Protein AF-0000000082976138 (afdb_homodimer)

Organism: NCBI:txid223781

Nearest PDB structures (foldseek):
  5cor-assembly1_I  TM=9.563E-01  e=4.998E-08  Homo sapiens
  2x6g-assembly7_H  TM=9.384E-01  e=4.998E-08  Homo sapiens
  2x6l-assembly1_B  TM=9.687E-01  e=1.087E-07  Homo sapiens
  5l2u-assembly2_H-2  TM=9.383E-01  e=2.690E-07  Homo sapiens
  1u4r-assembly1_B  TM=9.213E-01  e=4.080E-06  Homo sapiens

Sequence (184 aa):
MKVPAAALVALLLVAACSPSEAHLDGVPTACCFSYHQRPVPRGLVASVYVTSSSCAQPGVILVTKKKKKELCADPCEPWVQAHLKHFQTLKDMKVPAAALVALLLVAACSPSEAHLDGVPTACCFSYHQRPVPRGLVASVYVTSSSCAQPGVILVTKKKKKELCADPCEPWVQAHLKHFQTLKD

InterPro domains:
  IPR001811 Chemokine interleukin-8-like domain [PF00048] (30-86)
  IPR001811 Chemokine interleukin-8-like domain [SM00199] (28-87)
  IPR036048 Chemokine interleukin-8-like superfamily [SSF54117] (24-88)
  IPR039809 Chemokine beta/gamma/delta [PTHR12015] (6-88)

Secondary structure (DSSP, 8-state):
------------------------SS--EEE-SS-B-SPPPGGGEEEEEEPPTTSSS--EEEEESSTT-EEEE-TTSHHHHHHHHHHHHHH-/------------------------SS--EEE-SS-B-SPPPGGGEEEEEEPPTTSSS--EEEEESSTT-EEEE-TTSHHHHHHHHHHHHHH-

Radius of gyration: 26.0 Å; Cα contacts (8 Å, |Δi|>4): 290; chains: 2; bounding box: 73×48×101 Å

Structure (mmCIF, N/CA/C/O backbone):
data_AF-0000000082976138-model_v1
#
loop_
_entity.id
_entity.type
_entity.pdbx_description
1 polymer 'C-C motif chemokine 3-like'
#
loop_
_atom_site.group_PDB
_atom_site.id
_atom_site.type_symbol
_atom_site.label_atom_id
_atom_site.label_alt_id
_atom_site.label_comp_id
_atom_site.label_asym_id
_atom_site.label_entity_id
_atom_site.label_seq_id
_atom_site.pdbx_PDB_ins_code
_atom_site.Cartn_x
_atom_site.Cartn_y
_atom_site.Cartn_z
_atom_site.occupancy
_atom_site.B_iso_or_equiv
_atom_site.auth_seq_id
_atom_site.auth_comp_id
_atom_site.auth_asym_id
_atom_site.auth_atom_id
_atom_site.pdbx_PDB_model_num
ATOM 1 N N . MET A 1 1 ? -57.75 -4.598 -40.688 1 30.48 1 MET A N 1
ATOM 2 C CA . MET A 1 1 ? -57.281 -4.762 -39.312 1 30.48 1 MET A CA 1
ATOM 3 C C . MET A 1 1 ? -55.75 -4.648 -39.25 1 30.48 1 MET A C 1
ATOM 5 O O . MET A 1 1 ? -55.031 -5.387 -39.938 1 30.48 1 MET A O 1
ATOM 9 N N . LYS A 1 2 ? -55.219 -3.379 -39.406 1 39.91 2 LYS A N 1
ATOM 10 C CA . LYS A 1 2 ? -53.906 -2.793 -39.625 1 39.91 2 LYS A CA 1
ATOM 11 C C . LYS A 1 2 ? -52.938 -3.168 -38.5 1 39.91 2 LYS A C 1
ATOM 13 O O . LYS A 1 2 ? -53.094 -2.693 -37.344 1 39.91 2 LYS A O 1
ATOM 18 N N . VAL A 1 3 ? -52.781 -4.438 -38.5 1 38.16 3 VAL A N 1
ATOM 19 C CA . VAL A 1 3 ? -51.969 -5.047 -37.438 1 38.16 3 VAL A CA 1
ATOM 20 C C . VAL A 1 3 ? -50.562 -4.461 -37.469 1 38.16 3 VAL A C 1
ATOM 22 O O . VAL A 1 3 ? -49.812 -4.598 -36.5 1 38.16 3 VAL A O 1
ATOM 25 N N . PRO A 1 4 ? -50.25 -3.205 -37.969 1 45.47 4 PRO A N 1
ATOM 26 C CA . PRO A 1 4 ? -48.812 -3.355 -38.156 1 45.47 4 PRO A CA 1
ATOM 27 C C . PRO A 1 4 ? -48.062 -3.623 -36.875 1 45.47 4 PRO A C 1
ATOM 29 O O . PRO A 1 4 ? -48.438 -3.105 -35.812 1 45.47 4 PRO A O 1
ATOM 32 N N . ALA A 1 5 ? -47.719 -4.898 -36.656 1 42.88 5 ALA A N 1
ATOM 33 C CA . ALA A 1 5 ? -46.875 -5.512 -35.625 1 42.88 5 ALA A CA 1
ATOM 34 C C . ALA A 1 5 ? -45.594 -4.711 -35.438 1 42.88 5 ALA A C 1
ATOM 36 O O . ALA A 1 5 ? -44.719 -4.664 -36.312 1 42.88 5 ALA A O 1
ATOM 37 N N . ALA A 1 6 ? -45.781 -3.434 -35.062 1 42.44 6 ALA A N 1
ATOM 38 C CA . ALA A 1 6 ? -44.594 -2.643 -34.75 1 42.44 6 ALA A CA 1
ATOM 39 C C . ALA A 1 6 ? -43.688 -3.4 -33.781 1 42.44 6 ALA A C 1
ATOM 41 O O . ALA A 1 6 ? -44.125 -3.861 -32.719 1 42.44 6 ALA A O 1
ATOM 42 N N . ALA A 1 7 ? -42.812 -4.262 -34.344 1 43.56 7 ALA A N 1
ATOM 43 C CA . ALA A 1 7 ? -41.688 -4.961 -33.75 1 43.56 7 ALA A CA 1
ATOM 44 C C . ALA A 1 7 ? -40.875 -4.027 -32.844 1 43.56 7 ALA A C 1
ATOM 46 O O . ALA A 1 7 ? -40.25 -3.094 -33.312 1 43.56 7 ALA A O 1
ATOM 47 N N . LEU A 1 8 ? -41.5 -3.488 -31.797 1 45.22 8 LEU A N 1
ATOM 48 C CA . LEU A 1 8 ? -40.688 -2.652 -30.922 1 45.22 8 LEU A CA 1
ATOM 49 C C . LEU A 1 8 ? -39.469 -3.42 -30.406 1 45.22 8 LEU A C 1
ATOM 51 O O . LEU A 1 8 ? -39.625 -4.348 -29.594 1 45.22 8 LEU A O 1
ATOM 55 N N . VAL A 1 9 ? -38.5 -3.828 -31.328 1 39.41 9 VAL A N 1
ATOM 56 C CA . VAL A 1 9 ? -37.25 -4.406 -30.859 1 39.41 9 VAL A CA 1
ATOM 57 C C . VAL A 1 9 ? -36.688 -3.547 -29.734 1 39.41 9 VAL A C 1
ATOM 59 O O . VAL A 1 9 ? -36.438 -2.355 -29.922 1 39.41 9 VAL A O 1
ATOM 62 N N . ALA A 1 10 ? -37.125 -3.801 -28.516 1 39.94 10 ALA A N 1
ATOM 63 C CA . ALA A 1 10 ? -36.469 -3.264 -27.328 1 39.94 10 ALA A CA 1
ATOM 64 C C . ALA A 1 10 ? -34.938 -3.457 -27.406 1 39.94 10 ALA A C 1
ATOM 66 O O . ALA A 1 10 ? -34.469 -4.582 -27.547 1 39.94 10 ALA A O 1
ATOM 67 N N . LEU A 1 11 ? -34.219 -2.49 -28.047 1 43.06 11 LEU A N 1
ATOM 68 C CA . LEU A 1 11 ? -32.781 -2.393 -28.016 1 43.06 11 LEU A CA 1
ATOM 69 C C . LEU A 1 11 ? -32.25 -2.572 -26.594 1 43.06 11 LEU A C 1
ATOM 71 O O . LEU A 1 11 ? -32.344 -1.661 -25.766 1 43.06 11 LEU A O 1
ATOM 75 N N . LEU A 1 12 ? -32.688 -3.764 -25.969 1 40.56 12 LEU A N 1
ATOM 76 C CA . LEU A 1 12 ? -32 -3.957 -24.688 1 40.56 12 LEU A CA 1
ATOM 77 C C . LEU A 1 12 ? -30.5 -3.719 -24.844 1 40.56 12 LEU A C 1
ATOM 79 O O . LEU A 1 12 ? -29.828 -4.434 -25.578 1 40.56 12 LEU A O 1
ATOM 83 N N . LEU A 1 13 ? -30.125 -2.43 -25.047 1 36.69 13 LEU A N 1
ATOM 84 C CA . LEU A 1 13 ? -28.719 -2.029 -24.906 1 36.69 13 LEU A CA 1
ATOM 85 C C . LEU A 1 13 ? -28.062 -2.764 -23.75 1 36.69 13 LEU A C 1
ATOM 87 O O . LEU A 1 13 ? -28.359 -2.494 -22.578 1 36.69 13 LEU A O 1
ATOM 91 N N . VAL A 1 14 ? -28.047 -4.102 -23.766 1 35.25 14 VAL A N 1
ATOM 92 C CA . VAL A 1 14 ? -27.203 -4.738 -22.75 1 35.25 14 VAL A CA 1
ATOM 93 C C . VAL A 1 14 ? -25.844 -4.047 -22.703 1 35.25 14 VAL A C 1
ATOM 95 O O . VAL A 1 14 ? -25.125 -4.004 -23.688 1 35.25 14 VAL A O 1
ATOM 98 N N . ALA A 1 15 ? -25.719 -2.779 -22.234 1 35.03 15 ALA A N 1
ATOM 99 C CA . ALA A 1 15 ? -24.406 -2.215 -21.906 1 35.03 15 ALA A CA 1
ATOM 100 C C . ALA A 1 15 ? -23.469 -3.285 -21.359 1 35.03 15 ALA A C 1
ATOM 102 O O . ALA A 1 15 ? -23.797 -3.953 -20.375 1 35.03 15 ALA A O 1
ATOM 103 N N . ALA A 1 16 ? -22.938 -4.195 -22.125 1 37.97 16 ALA A N 1
ATOM 104 C CA . ALA A 1 16 ? -21.828 -5.031 -21.703 1 37.97 16 ALA A CA 1
ATOM 105 C C . ALA A 1 16 ? -20.906 -4.27 -20.766 1 37.97 16 ALA A C 1
ATOM 107 O O . ALA A 1 16 ? -20.375 -3.215 -21.125 1 37.97 16 ALA A O 1
ATOM 108 N N . CYS A 1 17 ? -21.359 -4.066 -19.469 1 37.66 17 CYS A N 1
ATOM 109 C CA . CYS A 1 17 ? -20.406 -3.639 -18.453 1 37.66 17 CYS A CA 1
ATOM 110 C C . CYS A 1 17 ? -19 -4.1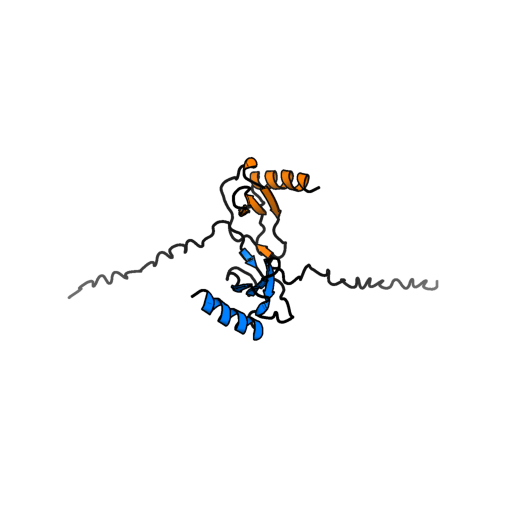48 -18.766 1 37.66 17 CYS A C 1
ATOM 112 O O . CYS A 1 17 ? -18.781 -5.359 -18.875 1 37.66 17 CYS A O 1
ATOM 114 N N . SER A 1 18 ? -18.422 -3.646 -19.906 1 38.16 18 SER A N 1
ATOM 115 C CA . SER A 1 18 ? -16.984 -3.875 -19.984 1 38.16 18 SER A CA 1
ATOM 116 C C . SER A 1 18 ? -16.391 -4.105 -18.609 1 38.16 18 SER A C 1
ATOM 118 O O . SER A 1 18 ? -16.734 -3.424 -17.641 1 38.16 18 SER A O 1
ATOM 120 N N . PRO A 1 19 ? -16.234 -5.305 -18.203 1 37.44 19 PRO A N 1
ATOM 121 C CA . PRO A 1 19 ? -15.438 -5.336 -16.969 1 37.44 19 PRO A CA 1
ATOM 122 C C . PRO A 1 19 ? -14.422 -4.199 -16.906 1 37.44 19 PRO A C 1
ATOM 124 O O . PRO A 1 19 ? -13.781 -3.879 -17.906 1 37.44 19 PRO A O 1
ATOM 127 N N . SER A 1 20 ? -14.773 -2.891 -16.688 1 36.06 20 SER A N 1
ATOM 128 C CA . SER A 1 20 ? -13.68 -2.02 -16.266 1 36.06 20 SER A CA 1
ATOM 129 C C . SER A 1 20 ? -12.453 -2.828 -15.859 1 36.06 20 SER A C 1
ATOM 131 O O . SER A 1 20 ? -12.555 -3.74 -15.031 1 36.06 20 SER A O 1
ATOM 133 N N . GLU A 1 21 ? -11.742 -3.273 -16.859 1 38.78 21 GLU A N 1
ATOM 134 C CA . GLU A 1 21 ? -10.43 -3.826 -16.547 1 38.78 21 GLU A CA 1
ATOM 135 C C . GLU A 1 21 ? -9.891 -3.252 -15.234 1 38.78 21 GLU A C 1
ATOM 137 O O . GLU A 1 21 ? -9.445 -2.104 -15.195 1 38.78 21 GLU A O 1
ATOM 142 N N . ALA A 1 22 ? -10.719 -3.08 -14.32 1 40.94 22 ALA A N 1
ATOM 143 C CA . ALA A 1 22 ? -10.055 -2.793 -13.047 1 40.94 22 ALA A CA 1
ATOM 144 C C . ALA A 1 22 ? -8.57 -3.152 -13.117 1 40.94 22 ALA A C 1
ATOM 146 O O . ALA A 1 22 ? -8.195 -4.148 -13.734 1 40.94 22 ALA A O 1
ATOM 147 N N . HIS A 1 23 ? -7.684 -2.41 -13.469 1 43.69 23 HIS A N 1
ATOM 148 C CA . HIS A 1 23 ? -6.25 -2.535 -13.234 1 43.69 23 HIS A CA 1
ATOM 149 C C . HIS A 1 23 ? -5.953 -3.617 -12.195 1 43.69 23 HIS A C 1
ATOM 151 O O . HIS A 1 23 ? -5.875 -3.332 -11 1 43.69 23 HIS A O 1
ATOM 157 N N . LEU A 1 24 ? -6.781 -4.695 -12.203 1 51.75 24 LEU A N 1
ATOM 158 C CA . LEU A 1 24 ? -6.527 -5.703 -11.18 1 51.75 24 LEU A CA 1
ATOM 159 C C . LEU A 1 24 ? -5.086 -6.199 -11.25 1 51.75 24 LEU A C 1
ATOM 161 O O . LEU A 1 24 ? -4.816 -7.254 -11.836 1 51.75 24 LEU A O 1
ATOM 165 N N . ASP A 1 25 ? -4.285 -5.566 -11.781 1 64.25 25 ASP A N 1
ATOM 166 C CA . ASP A 1 25 ? -2.898 -5.91 -12.086 1 64.25 25 ASP A CA 1
ATOM 167 C C . ASP A 1 25 ? -2.229 -6.602 -10.906 1 64.25 25 ASP A C 1
ATOM 169 O O . ASP A 1 25 ? -1.038 -6.914 -10.953 1 64.25 25 ASP A O 1
ATOM 173 N N . GLY A 1 26 ? -3.133 -7.156 -10.07 1 87.12 26 GLY A N 1
ATOM 174 C CA . GLY A 1 26 ? -2.467 -7.844 -8.977 1 87.12 26 GLY A CA 1
ATOM 175 C C . GLY A 1 26 ? -1.506 -6.957 -8.211 1 87.12 26 GLY A C 1
ATOM 176 O O . GLY A 1 26 ? -0.51 -7.438 -7.66 1 87.12 26 GLY A O 1
ATOM 177 N N . VAL A 1 27 ? -1.698 -5.684 -8.383 1 92.62 27 VAL A N 1
ATOM 178 C CA . VAL A 1 27 ? -0.833 -4.766 -7.648 1 92.62 27 VAL A CA 1
ATOM 179 C C . VAL A 1 27 ? -1.48 -4.402 -6.316 1 92.62 27 VAL A C 1
ATOM 181 O O . VAL A 1 27 ? -2.688 -4.156 -6.25 1 92.62 27 VAL A O 1
ATOM 184 N N . PRO A 1 28 ? -0.677 -4.387 -5.289 1 95.88 28 PRO A N 1
ATOM 185 C CA . PRO A 1 28 ? -1.244 -4.035 -3.986 1 95.88 28 PRO A CA 1
ATOM 186 C C . PRO A 1 28 ? -1.733 -2.59 -3.924 1 95.88 28 PRO A C 1
ATOM 188 O O . PRO A 1 28 ? -1.189 -1.72 -4.609 1 95.88 28 PRO A O 1
ATOM 191 N N . THR A 1 29 ? -2.762 -2.322 -3.232 1 94.44 29 THR A N 1
ATOM 192 C CA . THR A 1 29 ? -3.328 -0.997 -3.016 1 94.44 29 THR A CA 1
ATOM 193 C C . THR A 1 29 ? -3.012 -0.497 -1.608 1 94.44 29 THR A C 1
ATOM 195 O O . THR A 1 29 ? -3.162 -1.236 -0.633 1 94.44 29 THR A O 1
ATOM 198 N N . ALA A 1 30 ? -2.477 0.755 -1.512 1 95.44 30 ALA A N 1
ATOM 199 C CA . ALA A 1 30 ? -2.232 1.358 -0.204 1 95.44 30 ALA A CA 1
ATOM 200 C C . ALA A 1 30 ? -3.531 1.854 0.423 1 95.44 30 ALA A C 1
ATOM 202 O O . ALA A 1 30 ? -4.293 2.592 -0.209 1 95.44 30 ALA A O 1
ATOM 203 N N . CYS A 1 31 ? -3.805 1.444 1.643 1 96.12 31 CYS A N 1
ATOM 204 C CA . CYS A 1 31 ? -5.023 1.805 2.355 1 96.12 31 CYS A CA 1
ATOM 205 C C . CYS A 1 31 ? -4.703 2.43 3.707 1 96.12 31 CYS A C 1
ATOM 207 O O . CYS A 1 31 ? -3.705 2.076 4.336 1 96.12 31 CYS A O 1
ATOM 209 N N . CYS A 1 32 ? -5.578 3.338 4.137 1 96.56 32 CYS A N 1
ATOM 210 C CA . CYS A 1 32 ? -5.445 3.969 5.445 1 96.56 32 CYS A CA 1
ATOM 211 C C . CYS A 1 32 ? -6.375 3.311 6.461 1 96.56 32 CYS A C 1
ATOM 213 O O . CYS A 1 32 ? -7.57 3.158 6.207 1 96.56 32 CYS A O 1
ATOM 215 N N . PHE A 1 33 ? -5.809 2.936 7.652 1 94.44 33 PHE A N 1
ATOM 216 C CA . PHE A 1 33 ? -6.637 2.414 8.734 1 94.44 33 PHE A CA 1
ATOM 217 C C . PHE A 1 33 ? -6.566 3.322 9.953 1 94.44 33 PHE A C 1
ATOM 219 O O . PHE A 1 33 ? -7.332 3.152 10.906 1 94.44 33 PHE A O 1
ATOM 226 N N . SER A 1 34 ? -5.586 4.148 9.852 1 94.12 34 SER A N 1
ATOM 227 C CA . SER A 1 34 ? -5.41 5.215 10.828 1 94.12 34 SER A CA 1
ATOM 228 C C . SER A 1 34 ? -4.922 6.5 10.164 1 94.12 34 SER A C 1
ATOM 230 O O . SER A 1 34 ? -4.465 6.477 9.023 1 94.12 34 SER A O 1
ATOM 232 N N . TYR A 1 35 ? -5.09 7.621 10.898 1 94.38 35 TYR A N 1
ATOM 233 C CA . TYR A 1 35 ? -4.77 8.898 10.281 1 94.38 35 TYR A CA 1
ATOM 234 C C . TYR A 1 35 ? -3.834 9.719 11.164 1 94.38 35 TYR A C 1
ATOM 236 O O . TYR A 1 35 ? -3.986 9.742 12.383 1 94.38 35 TYR A O 1
ATOM 244 N N . HIS A 1 36 ? -2.871 10.242 10.453 1 92.25 36 HIS A N 1
ATOM 245 C CA . HIS A 1 36 ? -2.025 11.234 11.109 1 92.25 36 HIS A CA 1
ATOM 246 C C . HIS A 1 36 ? -2.832 12.469 11.516 1 92.25 36 HIS A C 1
ATOM 248 O O . HIS A 1 36 ? -3.551 13.039 10.695 1 92.25 36 HIS A O 1
ATOM 254 N N . GLN A 1 37 ? -2.646 12.93 12.727 1 88.25 37 GLN A N 1
ATOM 255 C CA . GLN A 1 37 ? -3.521 13.969 13.258 1 88.25 37 GLN A CA 1
ATOM 256 C C . GLN A 1 37 ? -2.885 15.344 13.133 1 88.25 37 GLN A C 1
ATOM 258 O O . GLN A 1 37 ? -3.588 16.359 13.094 1 88.25 37 GLN A O 1
ATOM 263 N N . ARG A 1 38 ? -1.619 15.438 13.078 1 89.12 38 ARG A N 1
ATOM 264 C CA . ARG A 1 38 ? -0.937 16.734 13.023 1 89.12 38 ARG A CA 1
ATOM 265 C C . ARG A 1 38 ? -0.833 17.234 11.586 1 89.12 38 ARG A C 1
ATOM 267 O O . ARG A 1 38 ? -0.433 16.484 10.688 1 89.12 38 ARG A O 1
ATOM 274 N N . PRO A 1 39 ? -1.203 18.5 11.453 1 94 39 PRO A N 1
ATOM 275 C CA . PRO A 1 39 ? -1.05 19.031 10.102 1 94 39 PRO A CA 1
ATOM 276 C C . PRO A 1 39 ? 0.396 19 9.609 1 94 39 PRO A C 1
ATOM 278 O O . PRO A 1 39 ? 1.323 19.234 10.391 1 94 39 PRO A O 1
ATOM 281 N N . VAL A 1 40 ? 0.613 18.656 8.391 1 95.06 40 VAL A N 1
ATOM 282 C CA . VAL A 1 40 ? 1.93 18.609 7.766 1 95.06 40 VAL A CA 1
ATOM 283 C C . VAL A 1 40 ? 2.129 19.828 6.883 1 95.06 40 VAL A C 1
ATOM 285 O O . VAL A 1 40 ? 1.378 20.047 5.926 1 95.06 40 VAL A O 1
ATOM 288 N N . PRO A 1 41 ? 3.082 20.578 7.195 1 96 41 PRO A N 1
ATOM 289 C CA . PRO A 1 41 ? 3.309 21.766 6.363 1 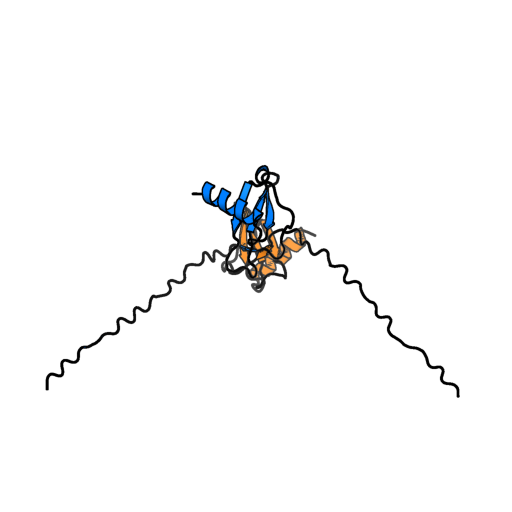96 41 PRO A CA 1
ATOM 290 C C . PRO A 1 41 ? 3.533 21.422 4.895 1 96 41 PRO A C 1
ATOM 292 O O . PRO A 1 41 ? 4.184 20.422 4.586 1 96 41 PRO A O 1
ATOM 295 N N . ARG A 1 42 ? 3.098 22.234 4.059 1 93.31 42 ARG A N 1
ATOM 296 C CA . ARG A 1 42 ? 3.148 22.016 2.615 1 93.31 42 ARG A CA 1
ATOM 297 C C . ARG A 1 42 ? 4.59 21.906 2.129 1 93.31 42 ARG A C 1
ATOM 299 O O . ARG A 1 42 ? 4.879 21.156 1.197 1 93.31 42 ARG A O 1
ATOM 306 N N . GLY A 1 43 ? 5.453 22.625 2.82 1 95.31 43 GLY A N 1
ATOM 307 C CA . GLY A 1 43 ? 6.852 22.609 2.42 1 95.31 43 GLY A CA 1
ATOM 308 C C . GLY A 1 43 ? 7.52 21.266 2.613 1 95.31 43 GLY A C 1
ATOM 309 O O . GLY A 1 43 ? 8.586 21 2.047 1 95.31 43 GLY A O 1
ATOM 310 N N . LEU A 1 44 ? 6.902 20.453 3.443 1 96.44 44 LEU A N 1
ATOM 311 C CA . LEU A 1 44 ? 7.488 19.156 3.746 1 96.44 44 LEU A CA 1
ATOM 312 C C . LEU A 1 44 ? 6.852 18.062 2.9 1 96.44 44 LEU A C 1
ATOM 314 O O . LEU A 1 44 ? 7.289 16.906 2.941 1 96.44 44 LEU A O 1
ATOM 318 N N . VAL A 1 45 ? 5.848 18.359 2.184 1 96.5 45 VAL A N 1
ATOM 319 C CA . VAL A 1 45 ? 5.078 17.375 1.434 1 96.5 45 VAL A CA 1
ATOM 320 C C . VAL A 1 45 ? 5.5 17.391 -0.033 1 96.5 45 VAL A C 1
ATOM 322 O O . VAL A 1 45 ? 5.574 18.453 -0.65 1 96.5 45 VAL A O 1
ATOM 325 N N . ALA A 1 46 ? 5.793 16.25 -0.562 1 96.69 46 ALA A N 1
ATOM 326 C CA . ALA A 1 46 ? 6.207 16.109 -1.957 1 96.69 46 ALA A CA 1
ATOM 327 C C . ALA A 1 46 ? 5.008 15.852 -2.863 1 96.69 46 ALA A C 1
ATOM 329 O O . ALA A 1 46 ? 4.938 16.375 -3.979 1 96.69 46 ALA A O 1
ATOM 330 N N . SER A 1 47 ? 4.105 15.016 -2.439 1 95.81 47 SER A N 1
ATOM 331 C CA . SER A 1 47 ? 2.916 14.688 -3.215 1 95.81 47 SER A CA 1
ATOM 332 C C . SER A 1 47 ? 1.786 14.195 -2.314 1 95.81 47 SER A C 1
ATOM 334 O O . SER A 1 47 ? 2.012 13.875 -1.146 1 95.81 47 SER A O 1
ATOM 336 N N . VAL A 1 48 ? 0.614 14.258 -2.859 1 96.19 48 VAL A N 1
ATOM 337 C CA . VAL A 1 48 ? -0.586 13.82 -2.152 1 96.19 48 VAL A CA 1
ATOM 338 C C . VAL A 1 48 ? -1.533 13.117 -3.121 1 96.19 48 VAL A C 1
ATOM 340 O O . VAL A 1 48 ? -1.685 13.547 -4.27 1 96.19 48 VAL A O 1
ATOM 343 N N . TYR A 1 49 ? -2.182 12.031 -2.643 1 95.19 49 TYR A N 1
ATOM 344 C CA . TYR A 1 49 ? -3.197 11.375 -3.465 1 95.19 49 TYR A CA 1
ATOM 345 C C . TYR A 1 49 ? -4.215 10.648 -2.598 1 95.19 49 TYR A C 1
ATOM 347 O O . TYR A 1 49 ? -3.926 10.297 -1.45 1 95.19 49 TYR A O 1
ATOM 355 N N . VAL A 1 50 ? -5.402 10.508 -3.178 1 96.25 50 VAL A N 1
ATOM 356 C CA . VAL A 1 50 ? -6.504 9.844 -2.494 1 96.25 50 VAL A CA 1
ATOM 357 C C . VAL A 1 50 ? -6.383 8.336 -2.668 1 96.25 50 VAL A C 1
ATOM 359 O O . VAL A 1 50 ? -5.992 7.852 -3.736 1 96.25 50 VAL A O 1
ATOM 362 N N . THR A 1 51 ? -6.711 7.586 -1.602 1 94.94 51 THR A N 1
ATOM 363 C CA . THR A 1 51 ? -6.633 6.129 -1.675 1 94.94 51 THR A CA 1
ATOM 364 C C . THR A 1 51 ? -7.758 5.57 -2.539 1 94.94 51 THR A C 1
ATOM 366 O O . THR A 1 51 ? -8.719 6.281 -2.855 1 94.94 51 THR A O 1
ATOM 369 N N . SER A 1 52 ? -7.547 4.305 -2.922 1 93.62 52 SER A N 1
ATOM 370 C CA . SER A 1 52 ? -8.508 3.652 -3.809 1 93.62 52 SER A CA 1
ATOM 371 C C . SER A 1 52 ? -9.867 3.506 -3.139 1 93.62 52 SER A C 1
ATOM 373 O O . SER A 1 52 ? -9.953 3.422 -1.912 1 93.62 52 SER A O 1
ATOM 375 N N . SER A 1 53 ? -10.945 3.416 -3.965 1 93.81 53 SER A N 1
ATOM 376 C CA . SER A 1 53 ? -12.312 3.223 -3.484 1 93.81 53 SER A CA 1
ATOM 377 C C . SER A 1 53 ? -12.5 1.826 -2.902 1 93.81 53 SER A C 1
ATOM 379 O O . SER A 1 53 ? -13.477 1.571 -2.189 1 93.81 53 SER A O 1
ATOM 381 N N . SER A 1 54 ? -11.633 0.93 -3.205 1 93.81 54 SER A N 1
ATOM 382 C CA . SER A 1 54 ? -11.734 -0.433 -2.693 1 93.81 54 SER A CA 1
ATOM 383 C C . SER A 1 54 ? -11.391 -0.491 -1.208 1 93.81 54 SER A C 1
ATOM 385 O O . SER A 1 54 ? -11.742 -1.455 -0.523 1 93.81 54 SER A O 1
ATOM 387 N N . CYS A 1 55 ? -10.766 0.551 -0.772 1 95.31 55 CYS A N 1
ATOM 388 C CA . CYS A 1 55 ? -10.367 0.567 0.631 1 95.31 55 CYS A CA 1
ATOM 389 C C . CYS A 1 55 ? -11.578 0.728 1.539 1 95.31 55 CYS A C 1
ATOM 391 O O . CYS A 1 55 ? -12.555 1.381 1.167 1 95.31 55 CYS A O 1
ATOM 393 N N . ALA A 1 56 ? -11.477 0.107 2.707 1 94 56 ALA A N 1
ATOM 394 C CA . ALA A 1 56 ? -12.586 0.136 3.66 1 94 56 ALA A CA 1
ATOM 395 C C . ALA A 1 56 ? -12.836 1.554 4.164 1 94 56 ALA A C 1
ATOM 397 O O . ALA A 1 56 ? -13.977 1.919 4.465 1 94 56 ALA A O 1
ATOM 398 N N . GLN A 1 57 ? -11.828 2.299 4.34 1 93.75 57 GLN A N 1
ATOM 399 C CA . GLN A 1 57 ? -11.93 3.67 4.828 1 93.75 57 GLN A CA 1
ATOM 400 C C . GLN A 1 57 ? -11.336 4.656 3.824 1 93.75 57 GLN A C 1
ATOM 402 O O . GLN A 1 57 ? -10.336 4.359 3.172 1 93.75 57 GLN A O 1
ATOM 407 N N . PRO A 1 58 ? -12.023 5.773 3.77 1 95.5 58 PRO A N 1
ATOM 408 C CA . PRO A 1 58 ? -11.398 6.809 2.943 1 95.5 58 PRO A CA 1
ATOM 409 C C . PRO A 1 58 ? -10.078 7.301 3.521 1 95.5 58 PRO A C 1
ATOM 411 O O . PRO A 1 58 ? -9.867 7.242 4.738 1 95.5 58 PRO A O 1
ATOM 414 N N . GLY A 1 59 ? -9.125 7.66 2.598 1 96.69 59 GLY A N 1
ATOM 415 C CA . GLY A 1 59 ? -7.836 8.133 3.082 1 96.69 59 GLY A CA 1
ATOM 416 C C . GLY A 1 59 ? -7.082 8.969 2.061 1 96.69 59 GLY A C 1
ATOM 417 O O . GLY A 1 59 ? -7.406 8.945 0.872 1 96.69 59 GLY A O 1
ATOM 418 N N . VAL A 1 60 ? -6.234 9.75 2.588 1 96.88 60 VAL A N 1
ATOM 419 C CA . VAL A 1 60 ? -5.301 10.531 1.786 1 96.88 60 VAL A CA 1
ATOM 420 C C . VAL A 1 60 ? -3.867 10.219 2.213 1 96.88 60 VAL A C 1
ATOM 422 O O . VAL A 1 60 ? -3.562 10.188 3.408 1 96.88 60 VAL A O 1
ATOM 425 N N . ILE A 1 61 ? -3.076 9.953 1.245 1 96.94 61 ILE A N 1
ATOM 426 C CA . ILE A 1 61 ? -1.685 9.633 1.548 1 96.94 61 ILE A CA 1
ATOM 427 C C . ILE A 1 61 ? -0.798 10.828 1.212 1 96.94 61 ILE A C 1
ATOM 429 O O . ILE A 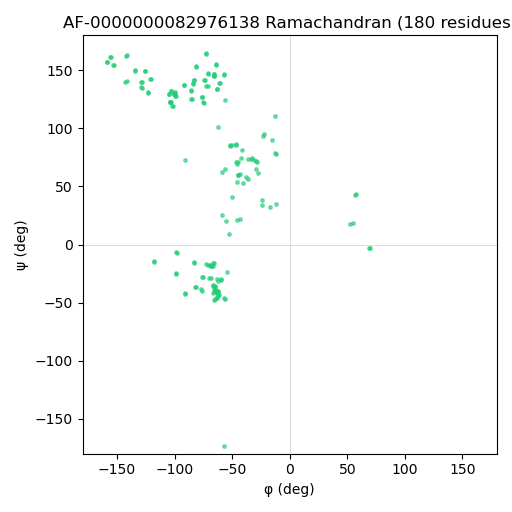1 61 ? -0.833 11.336 0.09 1 96.94 61 ILE A O 1
ATOM 433 N N . LEU A 1 62 ? -0.091 11.273 2.217 1 96.69 62 LEU A N 1
ATOM 434 C CA . LEU A 1 62 ? 0.901 12.336 2.045 1 96.69 62 LEU A CA 1
ATOM 435 C C . LEU A 1 62 ? 2.305 11.742 1.93 1 96.69 62 LEU A C 1
ATOM 437 O O . LEU A 1 62 ? 2.717 10.945 2.77 1 96.69 62 LEU A O 1
ATOM 441 N N . VAL A 1 63 ? 3.018 12.102 0.908 1 96.19 63 VAL A N 1
ATOM 442 C CA . VAL A 1 63 ? 4.402 11.68 0.744 1 96.19 63 VAL A CA 1
ATOM 443 C C . VAL A 1 63 ? 5.34 12.836 1.091 1 96.19 63 VAL A C 1
ATOM 445 O O . VAL A 1 63 ? 5.25 13.914 0.503 1 96.19 63 VAL A O 1
ATOM 448 N N . THR A 1 64 ? 6.184 12.57 2.035 1 96.62 64 THR A N 1
ATOM 449 C CA . THR A 1 64 ? 7.074 13.633 2.488 1 96.62 64 THR A CA 1
ATOM 450 C C . THR A 1 64 ? 8.273 13.766 1.554 1 96.62 64 THR A C 1
ATOM 452 O O . THR A 1 64 ? 8.664 12.805 0.896 1 96.62 64 THR A O 1
ATOM 455 N N . LYS A 1 65 ? 8.859 14.969 1.486 1 96.62 65 LYS A N 1
ATOM 456 C CA . LYS A 1 65 ? 10.023 15.258 0.65 1 96.62 65 LYS A CA 1
ATOM 457 C C . LYS A 1 65 ? 11.25 14.492 1.141 1 96.62 65 LYS A C 1
ATOM 459 O O . LYS A 1 65 ? 12.016 13.953 0.337 1 96.62 65 LYS A O 1
ATOM 464 N N . LYS A 1 66 ? 11.281 14.539 2.543 1 94.31 66 LYS A N 1
ATOM 465 C CA . LYS A 1 66 ? 12.398 13.828 3.156 1 94.31 66 LYS A CA 1
ATOM 466 C C . LYS A 1 66 ? 12.086 12.344 3.332 1 94.31 66 LYS A C 1
ATOM 468 O O . LYS A 1 66 ? 11.055 11.992 3.896 1 94.31 66 LYS A O 1
ATOM 473 N N . LYS A 1 67 ? 12.852 11.445 2.865 1 94.62 67 LYS A N 1
ATOM 474 C CA . LYS A 1 67 ? 12.797 9.992 3.031 1 94.62 67 LYS A CA 1
ATOM 475 C C . LYS A 1 67 ? 11.586 9.406 2.309 1 94.62 67 LYS A C 1
ATOM 477 O O . LYS A 1 67 ? 11.367 8.195 2.348 1 94.62 67 LYS A O 1
ATOM 482 N N . LYS A 1 68 ? 10.758 10.203 1.716 1 95.06 68 LYS A N 1
ATOM 483 C CA . LYS A 1 68 ? 9.594 9.781 0.939 1 95.06 68 LYS A CA 1
ATOM 484 C C . LYS A 1 68 ? 8.664 8.906 1.776 1 95.06 68 LYS A C 1
ATOM 486 O O . LYS A 1 68 ? 8.203 7.863 1.311 1 95.06 68 LYS A O 1
ATOM 491 N N . LYS A 1 69 ? 8.547 9.414 2.994 1 94.69 69 LYS A N 1
ATOM 492 C CA . LYS A 1 69 ? 7.641 8.703 3.889 1 94.69 69 LYS A CA 1
ATOM 493 C C . LYS A 1 69 ? 6.184 8.945 3.504 1 94.69 69 LYS A C 1
ATOM 495 O O . LYS A 1 69 ? 5.812 10.062 3.137 1 94.69 69 LYS A O 1
ATOM 500 N N . GLU A 1 70 ? 5.402 7.891 3.625 1 95.44 70 GLU A N 1
ATOM 501 C CA . GLU A 1 70 ? 3.969 7.996 3.363 1 95.44 70 GLU A CA 1
ATOM 502 C C . GLU A 1 70 ? 3.174 8.047 4.664 1 95.44 70 GLU A C 1
ATOM 504 O O . GLU A 1 70 ? 3.357 7.207 5.547 1 95.44 70 GLU A O 1
ATOM 509 N N . LEU A 1 71 ? 2.285 9.023 4.676 1 95.62 71 LEU A N 1
ATOM 510 C CA . LEU A 1 71 ? 1.439 9.211 5.852 1 95.62 71 LEU A CA 1
ATOM 511 C C . LEU A 1 71 ? -0.032 9.281 5.453 1 95.62 71 LEU A C 1
ATOM 513 O O . LEU A 1 71 ? -0.388 9.961 4.492 1 95.62 71 LEU A O 1
ATOM 517 N N . CYS A 1 72 ? -0.787 8.641 6.293 1 96.88 72 CYS A N 1
ATOM 518 C CA . CYS A 1 72 ? -2.23 8.703 6.098 1 96.88 72 CYS A CA 1
ATOM 519 C C . CYS A 1 72 ? -2.814 9.961 6.73 1 96.88 72 CYS A C 1
ATOM 521 O O . CYS A 1 72 ? -2.455 10.32 7.852 1 96.88 72 CYS A O 1
ATOM 523 N N . ALA A 1 73 ? -3.715 10.539 5.996 1 96.81 73 ALA A N 1
ATOM 524 C CA . ALA A 1 73 ? -4.422 11.711 6.512 1 96.81 73 ALA A CA 1
ATOM 525 C C . ALA A 1 73 ? -5.926 11.594 6.258 1 96.81 73 ALA A C 1
ATOM 527 O O . ALA A 1 73 ? -6.352 10.992 5.273 1 96.81 73 ALA A O 1
ATOM 528 N N . ASP A 1 74 ? -6.684 12.203 7.184 1 96.12 74 ASP A N 1
ATOM 529 C CA . ASP A 1 74 ? -8.141 12.234 7.07 1 96.12 74 ASP A CA 1
ATOM 530 C C . ASP A 1 74 ? -8.586 13.227 6 1 96.12 74 ASP A C 1
ATOM 532 O O . ASP A 1 74 ? -8.312 14.422 6.102 1 96.12 74 ASP A O 1
ATOM 536 N N . PRO A 1 75 ? -9.359 12.648 4.977 1 96.56 75 PRO A N 1
ATOM 537 C CA . PRO A 1 75 ? -9.773 13.539 3.885 1 96.56 75 PRO A CA 1
ATOM 538 C C . PRO A 1 75 ? -10.734 14.633 4.344 1 96.56 75 PRO A C 1
ATOM 540 O O . PRO A 1 75 ? -10.977 15.594 3.611 1 96.56 75 PRO A O 1
ATOM 543 N N . CYS A 1 76 ? -11.352 14.531 5.496 1 96.25 76 CYS A N 1
ATOM 544 C CA . CYS A 1 76 ? -12.336 15.492 5.969 1 96.25 76 CYS A CA 1
ATOM 545 C C . CYS A 1 76 ? -11.656 16.688 6.633 1 96.25 76 CYS A C 1
ATOM 547 O O . CYS A 1 76 ? -12.289 17.719 6.859 1 96.25 76 CYS A O 1
ATOM 549 N N . GLU A 1 77 ? -10.445 16.547 6.934 1 96.06 77 GLU A N 1
ATOM 550 C CA . GLU A 1 77 ? -9.711 17.641 7.582 1 96.06 77 GLU A CA 1
ATOM 551 C C . GLU A 1 77 ? -9.43 18.766 6.605 1 96.06 77 GLU A C 1
ATOM 553 O O . GLU A 1 77 ? -8.914 18.547 5.508 1 96.06 77 GLU A O 1
ATOM 558 N N . PRO A 1 78 ? -9.625 20 7.02 1 96.12 78 PRO A N 1
ATOM 559 C CA . PRO A 1 78 ? -9.438 21.125 6.113 1 96.12 78 PRO A CA 1
ATOM 560 C C . PRO A 1 78 ? -8 21.25 5.594 1 96.12 78 PRO A C 1
ATOM 562 O O . PRO A 1 78 ? -7.793 21.578 4.426 1 96.12 78 PRO A O 1
ATOM 565 N N . TRP A 1 79 ? -7.062 21.031 6.426 1 96.19 79 TRP A N 1
ATOM 566 C CA . TRP A 1 79 ? -5.684 21.172 5.965 1 96.19 79 TRP A CA 1
ATOM 567 C C . TRP A 1 79 ? -5.344 20.109 4.938 1 96.19 79 TRP A C 1
ATOM 569 O O . TRP A 1 79 ? -4.508 20.312 4.059 1 96.19 79 TRP A O 1
ATOM 579 N N . VAL A 1 80 ? -5.867 18.906 5.051 1 96.88 80 VAL A N 1
ATOM 580 C CA . VAL A 1 80 ? -5.66 17.844 4.078 1 96.88 80 VAL A CA 1
ATOM 581 C C . VAL A 1 80 ? -6.277 18.234 2.738 1 96.88 80 VAL A C 1
ATOM 583 O O . VAL A 1 80 ? -5.656 18.047 1.687 1 96.88 80 VAL A O 1
ATOM 586 N N . GLN A 1 81 ? -7.457 18.844 2.826 1 95.81 81 GLN A N 1
ATOM 587 C CA . GLN A 1 81 ? -8.141 19.281 1.612 1 95.81 81 GLN A CA 1
ATOM 588 C C . GLN A 1 81 ? -7.34 20.375 0.899 1 95.81 81 GLN A C 1
ATOM 590 O O . GLN A 1 81 ? -7.285 20.406 -0.332 1 95.81 81 GLN A O 1
ATOM 595 N N . ALA A 1 82 ? -6.781 21.188 1.663 1 95.25 82 ALA A N 1
ATOM 596 C CA . ALA A 1 82 ? -5.953 22.234 1.084 1 95.25 82 ALA A CA 1
ATOM 597 C C . ALA A 1 82 ? -4.77 21.656 0.322 1 95.25 82 ALA A C 1
ATOM 599 O O . ALA A 1 82 ? -4.426 22.109 -0.767 1 95.25 82 ALA A O 1
ATOM 600 N N . HIS A 1 83 ? -4.137 20.656 0.911 1 95.56 83 HIS A N 1
ATOM 601 C CA . HIS A 1 83 ? -3.023 20 0.245 1 95.56 83 HIS A CA 1
ATOM 602 C C . HIS A 1 83 ? -3.477 19.328 -1.048 1 95.56 83 HIS A C 1
ATOM 604 O O . HIS A 1 83 ? -2.795 19.422 -2.072 1 95.56 83 HIS A O 1
ATOM 610 N N . LEU A 1 84 ? -4.629 18.578 -1.023 1 95.06 84 LEU A N 1
ATOM 611 C CA . LEU A 1 84 ? -5.16 17.906 -2.197 1 95.06 84 LEU A CA 1
ATOM 612 C C . LEU A 1 84 ? -5.402 18.891 -3.338 1 95.06 84 LEU A C 1
ATOM 614 O O . LEU A 1 84 ? -5.008 18.625 -4.477 1 95.06 84 LEU A O 1
ATOM 618 N N . LYS A 1 85 ? -6.02 19.969 -2.963 1 93.31 85 LYS A N 1
ATOM 619 C CA . LYS A 1 85 ? -6.316 20.984 -3.971 1 93.31 85 LYS A CA 1
ATOM 620 C C . LYS A 1 85 ? -5.035 21.547 -4.586 1 93.31 85 LYS A C 1
ATOM 622 O O . LYS A 1 85 ? -4.953 21.734 -5.801 1 93.31 85 LYS A O 1
ATOM 627 N N . HIS A 1 86 ? -4.078 21.766 -3.797 1 92.94 86 HIS A N 1
ATOM 628 C CA . HIS A 1 86 ? -2.816 22.328 -4.266 1 92.94 86 HIS A CA 1
ATOM 629 C C . HIS A 1 86 ? -2.111 21.359 -5.223 1 92.94 86 HIS A C 1
ATOM 631 O O . HIS A 1 86 ? -1.695 21.766 -6.312 1 92.94 86 HIS A O 1
ATOM 637 N N . PHE A 1 87 ? -1.982 20.047 -4.922 1 92 87 PHE A N 1
ATOM 638 C CA . PHE A 1 87 ? -1.196 19.094 -5.684 1 92 87 PHE A CA 1
ATOM 639 C C . PHE A 1 87 ? -1.983 18.578 -6.883 1 92 87 PHE A C 1
ATOM 641 O O . PHE A 1 87 ? -1.398 18.188 -7.895 1 92 87 PHE A O 1
ATOM 648 N N . GLN A 1 88 ? -3.27 18.391 -6.719 1 83.12 88 GLN A N 1
ATOM 649 C CA . GLN A 1 88 ? -4.062 18.016 -7.883 1 83.12 88 GLN A CA 1
ATOM 650 C C . GLN A 1 88 ? -3.965 19.078 -8.977 1 83.12 88 GLN A C 1
ATOM 652 O O . GLN A 1 88 ? -3.955 18.75 -10.164 1 83.12 88 GLN A O 1
ATOM 657 N N . THR A 1 89 ? -3.779 20.25 -8.508 1 73 89 THR A N 1
ATOM 658 C CA . THR A 1 89 ? -3.627 21.344 -9.453 1 73 89 THR A CA 1
ATOM 659 C C . THR A 1 89 ? -2.238 21.328 -10.086 1 73 89 THR A C 1
ATOM 661 O O . THR A 1 89 ? -2.078 21.672 -11.258 1 73 89 THR A O 1
ATOM 664 N N . LEU A 1 90 ? -1.303 20.828 -9.391 1 70.19 90 LEU A N 1
ATOM 665 C CA . LEU A 1 90 ? 0.062 20.734 -9.898 1 70.19 90 LEU A CA 1
ATOM 666 C C . LEU A 1 90 ? 0.202 19.594 -10.906 1 70.19 90 LEU A C 1
ATOM 668 O O . LEU A 1 90 ? 1.047 19.656 -11.797 1 70.19 90 LEU A O 1
ATOM 672 N N . LYS A 1 91 ? -0.412 18.531 -10.648 1 63.28 91 LYS A N 1
ATOM 673 C CA . LYS A 1 91 ? -0.341 17.391 -11.555 1 63.28 91 LYS A CA 1
ATOM 674 C C . LYS A 1 91 ? -1.069 17.688 -12.867 1 63.28 91 LYS A C 1
ATOM 676 O O . LYS A 1 91 ? -0.742 17.109 -13.906 1 63.28 91 LYS A O 1
ATOM 681 N N . ASP A 1 92 ? -2.066 18.5 -12.961 1 53.25 92 ASP A N 1
ATOM 682 C CA . ASP A 1 92 ? -2.764 18.906 -14.18 1 53.25 92 ASP A CA 1
ATOM 683 C C . ASP A 1 92 ? -1.973 19.984 -14.93 1 53.25 92 ASP A C 1
ATOM 685 O O . ASP A 1 92 ? -1.906 19.969 -16.156 1 53.25 92 ASP A O 1
ATOM 689 N N . MET B 1 1 ? -19.609 -24.969 62.844 1 28.5 1 MET B N 1
ATOM 690 C CA . MET B 1 1 ? -19.734 -25.344 61.438 1 28.5 1 MET B CA 1
ATOM 691 C C . MET B 1 1 ? -19.438 -24.172 60.5 1 28.5 1 MET B C 1
ATOM 693 O O . MET B 1 1 ? -19.797 -24.172 59.344 1 28.5 1 MET B O 1
ATOM 697 N N . LYS B 1 2 ? -18.859 -23.125 61.094 1 37.47 2 LYS B N 1
ATOM 698 C CA . LYS B 1 2 ? -18.766 -21.75 60.594 1 37.47 2 LYS B CA 1
ATOM 699 C C . LYS B 1 2 ? -18.094 -21.703 59.219 1 37.47 2 LYS B C 1
ATOM 701 O O . LYS B 1 2 ? -17.219 -22.531 58.938 1 37.47 2 LYS B O 1
ATOM 706 N N . VAL B 1 3 ? -18.875 -21.109 58.406 1 38 3 VAL B N 1
ATOM 707 C CA . VAL B 1 3 ? -18.781 -20.859 56.969 1 38 3 VAL B CA 1
ATOM 708 C C . VAL B 1 3 ? -17.438 -20.219 56.625 1 38 3 VAL B C 1
ATOM 710 O O . VAL B 1 3 ? -17.094 -19.172 57.188 1 38 3 VAL B O 1
ATOM 713 N N . PRO B 1 4 ? -16.375 -21 56.406 1 45.94 4 PRO B N 1
ATOM 714 C CA . PRO B 1 4 ? -15.109 -20.5 55.875 1 45.94 4 PRO B CA 1
ATOM 715 C C . PRO B 1 4 ? -15.289 -19.672 54.625 1 45.94 4 PRO B C 1
ATOM 717 O O . PRO B 1 4 ? -15.18 -20.188 53.5 1 45.94 4 PRO B O 1
ATOM 720 N N . ALA B 1 5 ? -16.406 -18.797 54.688 1 39.88 5 ALA B N 1
ATOM 721 C CA . ALA B 1 5 ? -16.766 -18.297 53.375 1 39.88 5 ALA B CA 1
ATOM 722 C C . ALA B 1 5 ? -15.547 -17.703 52.656 1 39.88 5 ALA B C 1
ATOM 724 O O . ALA B 1 5 ? -14.906 -16.781 53.188 1 39.88 5 ALA B O 1
ATOM 725 N N . ALA B 1 6 ? -14.773 -18.578 52 1 41.56 6 ALA B N 1
ATOM 726 C CA . ALA B 1 6 ? -13.703 -18.328 51.031 1 41.56 6 ALA B CA 1
ATOM 727 C C . ALA B 1 6 ? -14.102 -17.234 50.062 1 41.56 6 ALA B C 1
ATOM 729 O O . ALA B 1 6 ? -15.117 -17.344 49.375 1 41.56 6 ALA B O 1
ATOM 730 N N . ALA B 1 7 ? -14.094 -15.969 50.531 1 42.38 7 ALA B N 1
ATOM 731 C CA . ALA B 1 7 ? -14.258 -14.836 49.594 1 42.38 7 ALA B CA 1
ATOM 732 C C . ALA B 1 7 ? -13.453 -15.055 48.312 1 42.38 7 ALA B C 1
ATOM 734 O O . ALA B 1 7 ? -12.219 -15.07 48.344 1 42.38 7 ALA B O 1
ATOM 735 N N . LEU B 1 8 ? -13.992 -15.836 47.375 1 38.44 8 LEU B N 1
ATOM 736 C CA . LEU B 1 8 ? -13.422 -16.156 46.062 1 38.44 8 LEU B CA 1
ATOM 737 C C . LEU B 1 8 ? -13.102 -14.875 45.312 1 38.44 8 LEU B C 1
ATOM 739 O O . LEU B 1 8 ? -12.305 -14.898 44.344 1 38.44 8 LEU B O 1
ATOM 743 N N . VAL B 1 9 ? -13.789 -13.641 45.625 1 35.88 9 VAL B N 1
ATOM 744 C CA . VAL B 1 9 ? -14.047 -12.992 44.344 1 35.88 9 VAL B CA 1
ATOM 745 C C . VAL B 1 9 ? -12.734 -12.789 43.594 1 35.88 9 VAL B C 1
ATOM 747 O O . VAL B 1 9 ? -11.664 -12.781 44.188 1 35.88 9 VAL B O 1
ATOM 750 N N . ALA B 1 10 ? -12.938 -11.992 42.375 1 35.88 10 ALA B N 1
ATOM 751 C CA . ALA B 1 10 ? -12.766 -11.742 40.938 1 35.88 10 ALA B CA 1
ATOM 752 C C . ALA B 1 10 ? -11.508 -10.914 40.656 1 35.88 10 ALA B C 1
ATOM 754 O O . ALA B 1 10 ? -11.438 -9.75 41.062 1 35.88 10 ALA B O 1
ATOM 755 N N . LEU B 1 11 ? -10.352 -11.492 40.781 1 42.72 11 LEU B N 1
ATOM 756 C CA . LEU B 1 11 ? -9.172 -10.844 40.219 1 42.72 11 LEU B CA 1
ATOM 757 C C . LEU B 1 11 ? -9.477 -10.25 38.875 1 42.72 11 LEU B C 1
ATOM 759 O O . LEU B 1 11 ? -9.5 -10.969 37.875 1 42.72 11 LEU B O 1
ATOM 763 N N . LEU B 1 12 ? -10.602 -9.375 38.844 1 37.69 12 LEU B N 1
ATOM 764 C CA . LEU B 1 12 ? -10.758 -8.742 37.562 1 37.69 12 LEU B CA 1
ATOM 765 C C . LEU B 1 12 ? -9.422 -8.234 37.031 1 37.69 12 LEU B C 1
ATOM 767 O O . LEU B 1 12 ? -8.805 -7.359 37.656 1 37.69 12 LEU B O 1
ATOM 771 N N . LEU B 1 13 ? -8.531 -9.18 36.625 1 36.5 13 LEU B N 1
ATOM 772 C CA . LEU B 1 13 ? -7.387 -8.828 35.781 1 36.5 13 LEU B CA 1
ATOM 773 C C . LEU B 1 13 ? -7.75 -7.734 34.781 1 36.5 13 LEU B C 1
ATOM 775 O O . LEU B 1 13 ? -8.484 -7.98 33.844 1 36.5 13 LEU B O 1
ATOM 779 N N . VAL B 1 14 ? -8.242 -6.594 35.25 1 35.22 14 VAL B N 1
ATOM 780 C CA . VAL B 1 14 ? -8.398 -5.523 34.25 1 35.22 14 VAL B CA 1
ATOM 781 C C . VAL B 1 14 ? -7.148 -5.441 33.375 1 35.22 14 VAL B C 1
ATOM 783 O O . VAL B 1 14 ? -6.059 -5.133 33.875 1 35.22 14 VAL B O 1
ATOM 786 N N . ALA B 1 15 ? -6.762 -6.539 32.625 1 35.12 15 ALA B N 1
ATOM 787 C CA . ALA B 1 15 ? -5.723 -6.352 31.625 1 35.12 15 ALA B CA 1
ATOM 788 C C . ALA B 1 15 ? -5.852 -4.984 30.953 1 35.12 15 ALA B C 1
ATOM 790 O O . ALA B 1 15 ? -6.922 -4.625 30.453 1 35.12 15 ALA B O 1
ATOM 791 N N . ALA B 1 16 ? -5.523 -3.879 31.547 1 38.19 16 ALA B N 1
ATOM 792 C CA . ALA B 1 16 ? -5.312 -2.65 30.781 1 38.19 16 ALA B CA 1
ATOM 793 C C . ALA B 1 16 ? -4.816 -2.959 29.375 1 38.19 16 ALA B C 1
ATOM 795 O O . ALA B 1 16 ? -3.775 -3.594 29.203 1 38.19 16 ALA B O 1
ATOM 796 N N . CYS B 1 17 ? -5.781 -3.529 28.5 1 36.56 17 CYS B N 1
ATOM 797 C CA . CYS B 1 17 ? -5.465 -3.545 27.062 1 36.56 17 CYS B CA 1
ATOM 798 C C . CYS B 1 17 ? -4.531 -2.395 26.703 1 36.56 17 CYS B C 1
ATOM 800 O O . CYS B 1 17 ? -4.883 -1.227 26.891 1 36.56 17 CYS B O 1
ATOM 802 N N . SER B 1 18 ? -3.307 -2.354 27.281 1 37.38 18 SER B N 1
ATOM 803 C CA . SER B 1 18 ? -2.381 -1.454 26.594 1 37.38 18 SER B CA 1
ATOM 804 C C . SER B 1 18 ? -2.795 -1.231 25.141 1 37.38 18 SER B C 1
ATOM 806 O O . SER B 1 18 ? -3.188 -2.174 24.453 1 37.38 18 SER B O 1
ATOM 808 N N . PRO B 1 19 ? -3.535 -0.227 24.859 1 37.16 19 PRO B N 1
ATOM 809 C CA . PRO B 1 19 ? -3.658 -0.062 23.406 1 37.16 19 PRO B CA 1
ATOM 810 C C . PRO B 1 19 ? -2.441 -0.582 22.641 1 37.16 19 PRO B C 1
ATOM 812 O O . PRO B 1 19 ? -1.303 -0.351 23.062 1 37.16 19 PRO B O 1
ATOM 815 N N . SER B 1 20 ? -2.129 -1.919 22.5 1 35.66 20 SER B N 1
ATOM 816 C CA . SER B 1 20 ? -1.195 -2.238 21.422 1 35.66 20 SER B CA 1
ATOM 817 C C . SER B 1 20 ? -0.99 -1.045 20.5 1 35.66 20 SER B C 1
ATOM 819 O O . SER B 1 20 ? -1.958 -0.466 20 1 35.66 20 SER B O 1
ATOM 821 N N . GLU B 1 21 ? -0.187 -0.143 20.984 1 38.66 21 GLU B N 1
ATOM 822 C CA . GLU B 1 21 ? 0.275 0.879 20.047 1 38.66 21 GLU B CA 1
ATOM 823 C C . GLU B 1 21 ? 0.214 0.377 18.609 1 38.66 21 GLU B C 1
ATOM 825 O O . GLU B 1 21 ? 1.07 -0.399 18.172 1 38.66 21 GLU B O 1
ATOM 830 N N . ALA B 1 22 ? -0.732 -0.423 18.312 1 40.28 22 ALA B N 1
ATOM 831 C CA . ALA B 1 22 ? -0.857 -0.657 16.875 1 40.28 22 ALA B CA 1
ATOM 832 C C . ALA B 1 22 ? -0.033 0.353 16.078 1 40.28 22 ALA B C 1
ATOM 834 O O . ALA B 1 22 ? 0.183 1.479 16.531 1 40.28 22 ALA B O 1
ATOM 835 N N . HIS B 1 23 ? 0.97 0.096 15.445 1 42.91 23 HIS B N 1
ATOM 836 C CA . HIS B 1 23 ? 1.659 0.801 14.367 1 42.91 23 HIS B CA 1
ATOM 837 C C . HIS B 1 23 ? 0.754 1.845 13.727 1 42.91 23 HIS B C 1
ATOM 839 O O . HIS B 1 23 ? 0.071 1.556 12.742 1 42.91 23 HIS B O 1
ATOM 845 N N . LEU B 1 24 ? -0.153 2.451 14.523 1 51.19 24 LEU B N 1
ATOM 846 C CA . LEU B 1 24 ? -1.053 3.434 13.93 1 51.19 24 LEU B CA 1
ATOM 847 C C . LEU B 1 24 ? -0.269 4.488 13.164 1 51.19 24 LEU B C 1
ATOM 849 O O . LEU B 1 24 ? -0.168 5.637 13.602 1 51.19 24 LEU B O 1
ATOM 853 N N . ASP B 1 25 ? 0.832 4.316 13.008 1 63.34 25 ASP B N 1
ATOM 854 C CA . ASP B 1 25 ? 1.798 5.285 12.5 1 63.34 25 ASP B CA 1
ATOM 855 C C . ASP B 1 25 ? 1.252 6.016 11.273 1 63.34 25 ASP B C 1
ATOM 857 O O . ASP B 1 25 ? 1.934 6.863 10.695 1 63.34 25 ASP B O 1
ATOM 861 N N . GLY B 1 26 ? -0.135 5.953 11.227 1 86.94 26 GLY B N 1
ATOM 862 C CA . GLY B 1 26 ? -0.613 6.703 10.07 1 86.94 26 GLY B CA 1
ATOM 863 C C . GLY B 1 26 ? 0.062 6.297 8.773 1 86.94 26 GLY B C 1
ATOM 864 O O . GLY B 1 26 ? 0.207 7.113 7.863 1 86.94 26 GLY B O 1
ATOM 865 N N . VAL B 1 27 ? 0.661 5.129 8.852 1 92.62 27 VAL B N 1
ATOM 866 C CA . VAL B 1 27 ? 1.305 4.66 7.625 1 92.62 27 VAL B CA 1
ATOM 867 C C . VAL B 1 27 ? 0.326 3.811 6.82 1 92.62 27 VAL B C 1
ATOM 869 O O . VAL B 1 27 ? -0.401 2.986 7.383 1 92.62 27 VAL B O 1
ATOM 872 N N . PRO B 1 28 ? 0.298 4.004 5.539 1 96 28 PRO B N 1
ATOM 873 C CA . PRO B 1 28 ? -0.616 3.211 4.715 1 96 28 PRO B CA 1
ATOM 874 C C . PRO B 1 28 ? -0.257 1.728 4.695 1 96 28 PRO B C 1
ATOM 876 O O . PRO B 1 28 ? 0.916 1.37 4.832 1 96 28 PRO B O 1
ATOM 879 N N . THR B 1 29 ? -1.182 0.876 4.637 1 94.5 29 THR B N 1
ATOM 880 C CA . THR B 1 29 ? -1.02 -0.57 4.547 1 94.5 29 THR B CA 1
ATOM 881 C C . THR B 1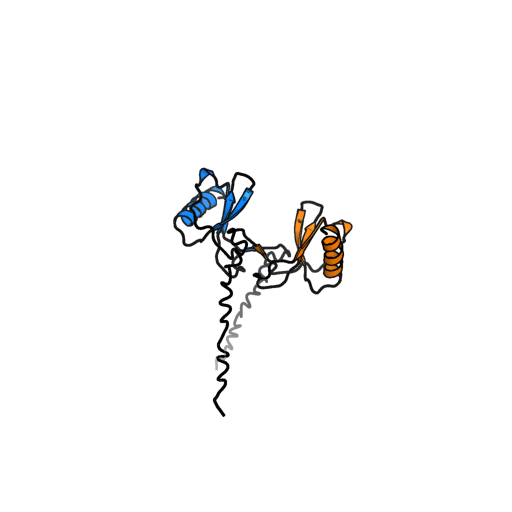 29 ? -1.313 -1.061 3.133 1 94.5 29 THR B C 1
ATOM 883 O O . THR B 1 29 ? -2.311 -0.664 2.525 1 94.5 29 THR B O 1
ATOM 886 N N . ALA B 1 30 ? -0.375 -1.873 2.549 1 95.38 30 ALA B N 1
ATOM 887 C CA . ALA B 1 30 ? -0.613 -2.473 1.239 1 95.38 30 ALA B CA 1
ATOM 888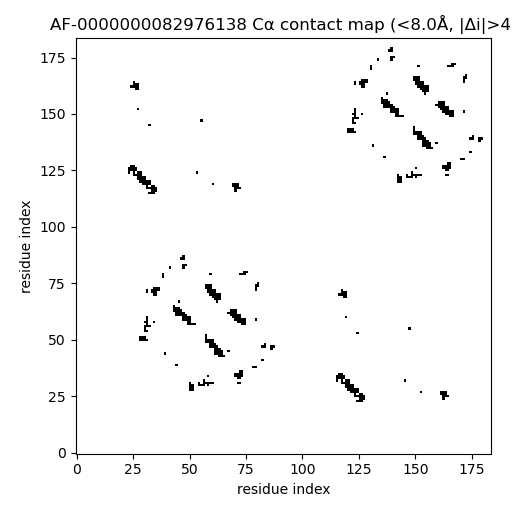 C C . ALA B 1 30 ? -1.582 -3.646 1.341 1 95.38 30 ALA B C 1
ATOM 890 O O . ALA B 1 30 ? -1.386 -4.555 2.152 1 95.38 30 ALA B O 1
ATOM 891 N N . CYS B 1 31 ? -2.631 -3.629 0.545 1 96.06 31 CYS B N 1
ATOM 892 C CA . CYS B 1 31 ? -3.66 -4.664 0.559 1 96.06 31 CYS B CA 1
ATOM 893 C C . CYS B 1 31 ? -3.857 -5.254 -0.832 1 96.06 31 CYS B C 1
ATOM 895 O O . CYS B 1 31 ? -3.709 -4.555 -1.836 1 96.06 31 CYS B O 1
ATOM 897 N N . CYS B 1 32 ? -4.223 -6.531 -0.853 1 96.62 32 CYS B N 1
ATOM 898 C CA . CYS B 1 32 ? -4.527 -7.211 -2.105 1 96.62 32 CYS B CA 1
ATOM 899 C C . CYS B 1 32 ? -6.031 -7.289 -2.334 1 96.62 32 CYS B C 1
ATOM 901 O O . CYS B 1 32 ? -6.777 -7.715 -1.45 1 96.62 32 CYS B O 1
ATOM 903 N N . PHE B 1 33 ? -6.496 -6.895 -3.568 1 94.56 33 PHE B N 1
ATOM 904 C CA . PHE B 1 33 ? -7.902 -7.043 -3.928 1 94.56 33 PHE B CA 1
ATOM 905 C C . PHE B 1 33 ? -8.062 -7.98 -5.117 1 94.56 33 PHE B C 1
ATOM 907 O O . PHE B 1 33 ? -9.18 -8.391 -5.449 1 94.56 33 PHE B O 1
ATOM 914 N N . SER B 1 34 ? -6.941 -8.148 -5.695 1 94.12 34 SER B N 1
ATOM 915 C CA . SER B 1 34 ? -6.816 -9.133 -6.77 1 94.12 34 SER B CA 1
ATOM 916 C C . SER B 1 34 ? -5.48 -9.859 -6.699 1 94.12 34 SER B C 1
ATOM 918 O O . SER B 1 34 ? -4.562 -9.422 -6 1 94.12 34 SER B O 1
ATOM 920 N N . TYR B 1 35 ? -5.422 -11.023 -7.41 1 94.56 35 TYR B N 1
ATOM 921 C CA . TYR B 1 35 ? -4.223 -11.852 -7.273 1 94.56 35 TYR B CA 1
ATOM 922 C C . TYR B 1 35 ? -3.658 -12.211 -8.641 1 94.56 35 TYR B C 1
ATOM 924 O O . TYR B 1 35 ? -4.41 -12.5 -9.578 1 94.56 35 TYR B O 1
ATOM 932 N N . HIS B 1 36 ? -2.357 -12.062 -8.641 1 92.25 36 HIS B N 1
ATOM 933 C CA . HIS B 1 36 ? -1.643 -12.586 -9.797 1 92.25 36 HIS B CA 1
AT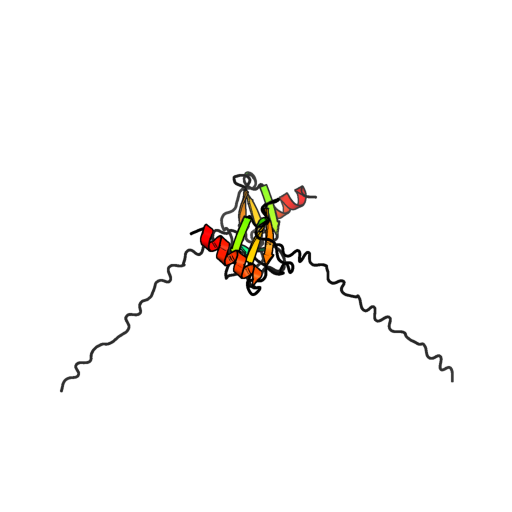OM 934 C C . HIS B 1 36 ? -1.796 -14.102 -9.898 1 92.25 36 HIS B C 1
ATOM 936 O O . HIS B 1 36 ? -1.57 -14.82 -8.922 1 92.25 36 HIS B O 1
ATOM 942 N N . GLN B 1 37 ? -2.086 -14.609 -11.07 1 88.25 37 GLN B N 1
ATOM 943 C CA . GLN B 1 37 ? -2.451 -16.016 -11.211 1 88.25 37 GLN B CA 1
ATOM 944 C C . GLN B 1 37 ? -1.261 -16.844 -11.672 1 88.25 37 GLN B C 1
ATOM 946 O O . GLN B 1 37 ? -1.212 -18.062 -11.43 1 88.25 37 GLN B O 1
ATOM 951 N N . ARG B 1 38 ? -0.357 -16.234 -12.328 1 88.94 38 ARG B N 1
ATOM 952 C CA . ARG B 1 38 ? 0.782 -16.984 -12.852 1 88.94 38 ARG B CA 1
ATOM 953 C C . ARG B 1 38 ? 1.882 -17.125 -11.805 1 88.94 38 ARG B C 1
ATOM 955 O O . ARG B 1 38 ? 2.264 -16.141 -11.172 1 88.94 38 ARG B O 1
ATOM 962 N N . PRO B 1 39 ? 2.355 -18.375 -11.703 1 94 39 PRO B N 1
ATOM 963 C CA . PRO B 1 39 ? 3.459 -18.531 -10.758 1 94 39 PRO B CA 1
ATOM 964 C C . PRO B 1 39 ? 4.684 -17.703 -11.125 1 94 39 PRO B C 1
ATOM 966 O O . PRO B 1 39 ? 5.004 -17.562 -12.312 1 94 39 PRO B O 1
ATOM 969 N N . VAL B 1 40 ? 5.312 -17.109 -10.172 1 95.19 40 VAL B N 1
ATOM 970 C CA . VAL B 1 40 ? 6.52 -16.312 -10.352 1 95.19 40 VAL B CA 1
ATOM 971 C C . VAL B 1 40 ? 7.746 -17.125 -9.93 1 95.19 40 VAL B C 1
ATOM 973 O O . VAL B 1 40 ? 7.855 -17.531 -8.773 1 95.19 40 VAL B O 1
ATOM 976 N N . PRO B 1 41 ? 8.578 -17.328 -10.82 1 96.19 41 PRO B N 1
ATOM 977 C CA . PRO B 1 41 ? 9.773 -18.094 -10.438 1 96.19 41 PRO B CA 1
ATOM 978 C C . PRO B 1 41 ? 10.539 -17.453 -9.289 1 96.19 41 PRO B C 1
ATOM 980 O O . PRO B 1 41 ? 10.648 -16.219 -9.227 1 96.19 41 PRO B O 1
ATOM 983 N N . ARG B 1 42 ? 11.117 -18.234 -8.5 1 93.31 42 ARG B N 1
ATOM 984 C CA . ARG B 1 42 ? 11.82 -17.781 -7.297 1 93.31 42 ARG B CA 1
ATOM 985 C C . ARG B 1 42 ? 13.008 -16.891 -7.648 1 93.31 42 ARG B C 1
ATOM 987 O O . ARG B 1 42 ? 13.328 -15.961 -6.914 1 93.31 42 ARG B O 1
ATOM 994 N N . GLY B 1 43 ? 13.539 -17.172 -8.797 1 95.25 43 GLY B N 1
ATOM 995 C CA . GLY B 1 43 ? 14.703 -16.406 -9.219 1 95.25 43 GLY B CA 1
ATOM 996 C C . GLY B 1 43 ? 14.375 -14.961 -9.531 1 95.25 43 GLY B C 1
ATOM 997 O O . GLY B 1 43 ? 15.273 -14.117 -9.594 1 95.25 43 GLY B O 1
ATOM 998 N N . LEU B 1 44 ? 13.117 -14.727 -9.742 1 96.44 44 LEU B N 1
ATOM 999 C CA . LEU B 1 44 ? 12.703 -13.375 -10.109 1 96.44 44 LEU B CA 1
ATOM 1000 C C . LEU B 1 44 ? 12.18 -12.625 -8.891 1 96.44 44 LEU B C 1
ATOM 1002 O O . LEU B 1 44 ? 11.875 -11.43 -8.977 1 96.44 44 LEU B O 1
ATOM 1006 N N . VAL B 1 45 ? 12.055 -13.273 -7.793 1 96.56 45 VAL B N 1
ATOM 1007 C CA . VAL B 1 45 ? 11.445 -12.695 -6.598 1 96.56 45 VAL B CA 1
ATOM 1008 C C . VAL B 1 45 ? 12.539 -12.258 -5.621 1 96.56 45 VAL B C 1
ATOM 1010 O O . VAL B 1 45 ? 13.453 -13.031 -5.32 1 96.56 45 VAL B O 1
ATOM 1013 N N . ALA B 1 46 ? 12.445 -11.047 -5.172 1 96.69 46 ALA B N 1
ATOM 1014 C CA . ALA B 1 46 ? 13.414 -10.5 -4.223 1 96.69 46 ALA B CA 1
ATOM 1015 C C . ALA B 1 46 ? 12.961 -10.734 -2.785 1 96.69 46 ALA B C 1
ATOM 1017 O O . ALA B 1 46 ? 13.781 -11.031 -1.91 1 96.69 46 ALA B O 1
ATOM 1018 N N . SER B 1 47 ? 11.711 -10.547 -2.518 1 95.81 47 SER B N 1
ATOM 1019 C CA . SER B 1 47 ? 11.156 -10.734 -1.18 1 95.81 47 SER B CA 1
ATOM 1020 C C . SER B 1 47 ? 9.664 -11.039 -1.236 1 95.81 47 SER B C 1
ATOM 1022 O O . SER B 1 47 ? 9.023 -10.836 -2.271 1 95.81 47 SER B O 1
ATOM 1024 N N . VAL B 1 48 ? 9.188 -11.57 -0.166 1 96.25 48 VAL B N 1
ATOM 1025 C CA . VAL B 1 48 ? 7.773 -11.922 -0.038 1 96.25 48 VAL B CA 1
ATOM 1026 C C . VAL B 1 48 ? 7.301 -11.648 1.388 1 96.25 48 VAL B C 1
ATOM 1028 O O . VAL B 1 48 ? 8.023 -11.914 2.35 1 96.25 48 VAL B O 1
ATOM 1031 N N . TYR B 1 49 ? 6.066 -11.109 1.52 1 95.19 49 TYR B N 1
ATOM 1032 C CA . TYR B 1 49 ? 5.5 -10.938 2.852 1 95.19 49 TYR B CA 1
ATOM 1033 C C . TYR B 1 49 ? 3.977 -10.969 2.805 1 95.19 49 TYR B C 1
ATOM 1035 O O . TYR B 1 49 ? 3.377 -10.711 1.757 1 95.19 49 TYR B O 1
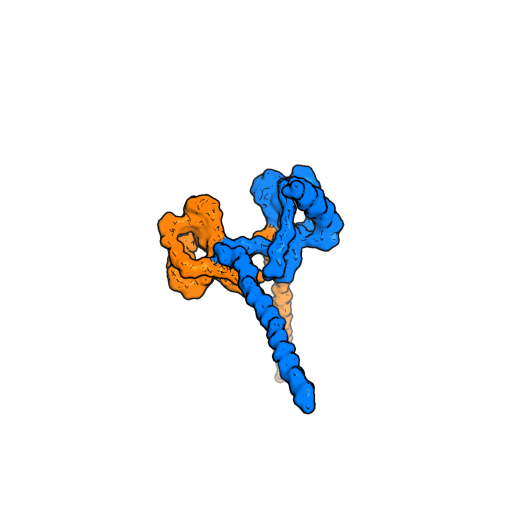ATOM 1043 N N . VAL B 1 50 ? 3.422 -11.352 3.941 1 96.19 50 VAL B N 1
ATOM 1044 C CA . VAL B 1 50 ? 1.974 -11.453 4.082 1 96.19 50 VAL B CA 1
ATOM 1045 C C . VAL B 1 50 ? 1.395 -10.078 4.41 1 96.19 50 VAL B C 1
ATOM 1047 O O . VAL B 1 50 ? 1.993 -9.312 5.168 1 96.19 50 VAL B O 1
ATOM 1050 N N . THR B 1 51 ? 0.227 -9.781 3.826 1 94.94 51 THR B N 1
ATOM 1051 C CA . THR B 1 51 ? -0.407 -8.5 4.082 1 94.94 51 THR B CA 1
ATOM 1052 C C . THR B 1 51 ? -0.985 -8.453 5.496 1 94.94 51 THR B C 1
ATOM 1054 O O . THR B 1 51 ? -1.107 -9.484 6.156 1 94.94 51 THR B O 1
ATOM 1057 N N . SER B 1 52 ? -1.278 -7.203 5.895 1 93.62 52 SER B N 1
ATOM 1058 C CA . SER B 1 52 ? -1.774 -6.984 7.25 1 93.62 52 SER B CA 1
ATOM 1059 C C . SER B 1 52 ? -3.129 -7.656 7.457 1 93.62 52 SER B C 1
ATOM 1061 O O . SER B 1 52 ? -3.896 -7.824 6.508 1 93.62 52 SER B O 1
ATOM 1063 N N . SER B 1 53 ? -3.441 -7.996 8.711 1 93.81 53 SER B N 1
ATOM 1064 C CA . SER B 1 53 ? -4.719 -8.602 9.086 1 93.81 53 SER B CA 1
ATOM 1065 C C . SER B 1 53 ? -5.863 -7.605 8.93 1 93.81 53 SER B C 1
ATOM 1067 O O . SER B 1 53 ? -7.031 -7.992 8.914 1 93.81 53 SER B O 1
ATOM 1069 N N . SER B 1 54 ? -5.582 -6.355 8.875 1 93.81 54 SER B N 1
ATOM 1070 C CA . SER B 1 54 ? -6.609 -5.332 8.719 1 93.81 54 SER B CA 1
ATOM 1071 C C . SER B 1 54 ? -7.211 -5.352 7.32 1 93.81 54 SER B C 1
ATOM 1073 O O . SER B 1 54 ? -8.297 -4.824 7.098 1 93.81 54 SER B O 1
ATOM 1075 N N . CYS B 1 55 ? -6.492 -5.988 6.449 1 95.19 55 CYS B N 1
ATOM 1076 C CA . CYS B 1 55 ? -6.973 -6.023 5.07 1 95.19 55 CYS B CA 1
ATOM 1077 C C . CYS B 1 55 ? -8.203 -6.918 4.945 1 95.19 55 CYS B C 1
ATOM 1079 O O . CYS B 1 55 ? -8.336 -7.906 5.668 1 95.19 55 CYS B O 1
ATOM 1081 N N . ALA B 1 56 ? -9.086 -6.535 4.039 1 94.12 56 ALA B N 1
ATOM 1082 C CA . ALA B 1 56 ? -10.336 -7.27 3.842 1 94.12 56 ALA B CA 1
ATOM 1083 C C . ALA B 1 56 ? -10.062 -8.68 3.332 1 94.12 56 ALA B C 1
ATOM 1085 O O . ALA B 1 56 ? -10.812 -9.609 3.633 1 94.12 56 ALA B O 1
ATOM 1086 N N . GLN B 1 57 ? -9.086 -8.812 2.525 1 93.81 57 GLN B N 1
ATOM 1087 C CA . GLN B 1 57 ? -8.727 -10.109 1.958 1 93.81 57 GLN B CA 1
ATOM 1088 C C . GLN B 1 57 ? -7.289 -10.477 2.307 1 93.81 57 GLN B C 1
ATOM 1090 O O . GLN B 1 57 ? -6.41 -9.617 2.338 1 93.81 57 GLN B O 1
ATOM 1095 N N . PRO B 1 58 ? -7.148 -11.758 2.547 1 95.56 58 PRO B N 1
ATOM 1096 C CA . PRO B 1 58 ? -5.758 -12.188 2.723 1 95.56 58 PRO B CA 1
ATOM 1097 C C . PRO B 1 58 ? -4.934 -12.047 1.444 1 95.56 58 PRO B C 1
ATOM 1099 O O . PRO B 1 58 ? -5.484 -12.102 0.341 1 95.56 58 PRO B O 1
ATOM 1102 N N . GLY B 1 59 ? -3.635 -11.727 1.642 1 96.62 59 GLY B N 1
ATOM 1103 C CA . GLY B 1 59 ? -2.795 -11.57 0.467 1 96.62 59 GLY B CA 1
ATOM 1104 C C . GLY B 1 59 ? -1.315 -11.727 0.766 1 96.62 59 GLY B C 1
ATOM 1105 O O . GLY B 1 59 ? -0.903 -11.68 1.926 1 96.62 59 GLY B O 1
ATOM 1106 N N . VAL B 1 60 ? -0.612 -12.055 -0.252 1 96.94 60 VAL B N 1
ATOM 1107 C CA . VAL B 1 60 ? 0.845 -12.117 -0.221 1 96.94 60 VAL B CA 1
ATOM 1108 C C . VAL B 1 60 ? 1.426 -11.203 -1.299 1 96.94 60 VAL B C 1
ATOM 1110 O O . VAL B 1 60 ? 0.973 -11.227 -2.445 1 96.94 60 VAL B O 1
ATOM 1113 N N . ILE B 1 61 ? 2.332 -10.422 -0.874 1 96.88 61 ILE B N 1
ATOM 1114 C CA . ILE B 1 61 ? 2.951 -9.508 -1.826 1 96.88 61 ILE B CA 1
ATOM 1115 C C . ILE B 1 61 ? 4.328 -10.031 -2.223 1 96.88 61 ILE B C 1
ATOM 1117 O O . ILE B 1 61 ? 5.168 -10.305 -1.36 1 96.88 61 ILE B O 1
ATOM 1121 N N . LEU B 1 62 ? 4.48 -10.211 -3.502 1 96.75 62 LEU B N 1
ATOM 1122 C CA . LEU B 1 62 ? 5.77 -10.594 -4.066 1 96.75 62 LEU B CA 1
ATOM 1123 C C . LEU B 1 62 ? 6.488 -9.375 -4.641 1 96.75 62 LEU B C 1
ATOM 1125 O O . LEU B 1 62 ? 5.914 -8.625 -5.43 1 96.75 62 LEU B O 1
ATOM 1129 N N . VAL B 1 63 ? 7.715 -9.164 -4.234 1 96.25 63 VAL B N 1
ATOM 1130 C CA . VAL B 1 63 ? 8.531 -8.078 -4.781 1 96.25 63 VAL B CA 1
ATOM 1131 C C . VAL B 1 63 ? 9.555 -8.648 -5.762 1 96.25 63 VAL B C 1
ATOM 1133 O O . VAL B 1 63 ? 10.352 -9.523 -5.398 1 96.25 63 VAL B O 1
ATOM 1136 N N . THR B 1 64 ? 9.484 -8.141 -6.953 1 96.69 64 THR B N 1
ATOM 1137 C CA . THR B 1 64 ? 10.375 -8.664 -7.98 1 96.69 64 THR B CA 1
ATOM 1138 C C . THR B 1 64 ? 11.758 -8.031 -7.871 1 96.69 64 THR B C 1
ATOM 1140 O O . THR B 1 64 ? 11.891 -6.906 -7.383 1 96.69 64 THR B O 1
ATOM 1143 N N . LYS B 1 65 ? 12.797 -8.758 -8.32 1 96.5 65 LYS B N 1
ATOM 1144 C CA . LYS B 1 65 ? 14.172 -8.273 -8.297 1 96.5 65 LYS B CA 1
ATOM 1145 C C . LYS B 1 65 ? 14.359 -7.086 -9.242 1 96.5 65 LYS B C 1
ATOM 1147 O O . LYS B 1 65 ? 15.039 -6.117 -8.898 1 96.5 65 LYS B O 1
ATOM 1152 N N . LYS B 1 66 ? 13.648 -7.312 -10.414 1 94.38 66 LYS B N 1
ATOM 1153 C CA . LYS B 1 66 ? 13.734 -6.25 -11.414 1 94.38 66 LYS B CA 1
ATOM 1154 C C . LYS B 1 66 ? 12.68 -5.172 -11.156 1 94.38 66 LYS B C 1
ATOM 1156 O O . LYS B 1 66 ? 11.492 -5.473 -11.047 1 94.38 66 LYS B O 1
ATOM 1161 N N . LYS B 1 67 ? 12.969 -3.951 -11.023 1 94.56 67 LYS B N 1
ATOM 1162 C CA . LYS B 1 67 ? 12.117 -2.773 -10.898 1 94.56 67 LYS B CA 1
ATOM 1163 C C . LYS B 1 67 ? 11.383 -2.758 -9.562 1 94.56 67 LYS B C 1
ATOM 1165 O O . LYS B 1 67 ? 10.594 -1.854 -9.289 1 94.56 67 LYS B O 1
ATOM 1170 N N . LYS B 1 68 ? 11.547 -3.775 -8.766 1 95.38 68 LYS B N 1
ATOM 1171 C CA . LYS B 1 68 ? 10.969 -3.869 -7.434 1 95.38 68 LYS B CA 1
ATOM 1172 C C . LYS B 1 68 ? 9.445 -3.734 -7.484 1 95.38 68 LYS B C 1
ATOM 1174 O O . LYS B 1 68 ? 8.859 -3.012 -6.68 1 95.38 68 LYS B O 1
ATOM 1179 N N . LYS B 1 69 ? 8.977 -4.449 -8.5 1 94.81 69 LYS B N 1
ATOM 1180 C CA . LYS B 1 69 ? 7.52 -4.449 -8.641 1 94.81 69 LYS B CA 1
ATOM 1181 C C . LYS B 1 69 ? 6.863 -5.32 -7.57 1 94.81 69 LYS B C 1
ATOM 1183 O O . LYS B 1 69 ? 7.375 -6.391 -7.238 1 94.81 69 LYS B O 1
ATOM 1188 N N . GLU B 1 70 ? 5.742 -4.82 -7.102 1 95.5 70 GLU B N 1
ATOM 1189 C CA . GLU B 1 70 ? 4.969 -5.582 -6.129 1 95.5 70 GLU B CA 1
ATOM 1190 C C . GLU B 1 70 ? 3.754 -6.238 -6.777 1 95.5 70 GLU B C 1
ATOM 1192 O O . GLU B 1 70 ? 2.979 -5.574 -7.465 1 95.5 70 GLU B O 1
ATOM 1197 N N . LEU B 1 71 ? 3.643 -7.512 -6.453 1 95.62 71 LEU B N 1
ATOM 1198 C CA . LEU B 1 71 ? 2.531 -8.281 -6.996 1 95.62 71 LEU B CA 1
ATOM 1199 C C . LEU B 1 71 ? 1.788 -9.023 -5.887 1 95.62 71 LEU B C 1
ATOM 1201 O O . LEU B 1 71 ? 2.412 -9.625 -5.012 1 95.62 71 LEU B O 1
ATOM 1205 N N . CYS B 1 72 ? 0.49 -8.984 -6.078 1 96.75 72 CYS B N 1
ATOM 1206 C CA . CYS B 1 72 ? -0.346 -9.734 -5.145 1 96.75 72 CYS B CA 1
ATOM 1207 C C . CYS B 1 72 ? -0.45 -11.195 -5.551 1 96.75 72 CYS B C 1
ATOM 1209 O O . CYS B 1 72 ? -0.627 -11.508 -6.73 1 96.75 72 CYS B O 1
ATOM 1211 N N . ALA B 1 73 ? -0.38 -12.008 -4.535 1 96.81 73 ALA B N 1
ATOM 1212 C CA . ALA B 1 73 ? -0.546 -13.438 -4.766 1 96.81 73 ALA B CA 1
ATOM 1213 C C . ALA B 1 73 ? -1.482 -14.055 -3.73 1 96.81 73 ALA B C 1
ATOM 1215 O O . ALA B 1 73 ?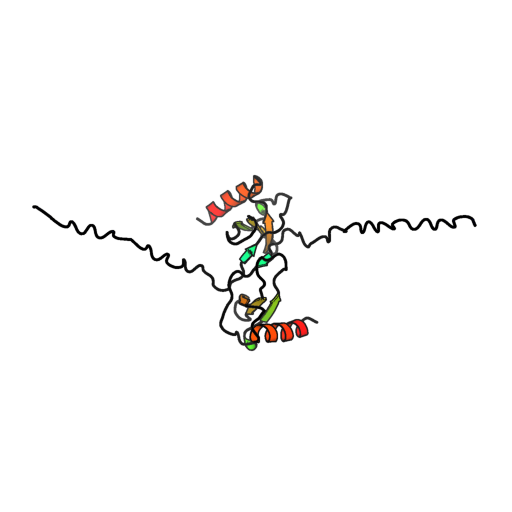 -1.552 -13.594 -2.59 1 96.81 73 ALA B O 1
ATOM 1216 N N . ASP B 1 74 ? -2.162 -15.102 -4.191 1 96.06 74 ASP B N 1
ATOM 1217 C CA . ASP B 1 74 ? -3.068 -15.844 -3.318 1 96.06 74 ASP B CA 1
ATOM 1218 C C . ASP B 1 74 ? -2.293 -16.734 -2.352 1 96.06 74 ASP B C 1
ATOM 1220 O O . ASP B 1 74 ? -1.565 -17.641 -2.779 1 96.06 74 ASP B O 1
ATOM 1224 N N . PRO B 1 75 ? -2.568 -16.484 -0.991 1 96.62 75 PRO B N 1
ATOM 1225 C CA . PRO B 1 75 ? -1.813 -17.266 -0.009 1 96.62 75 PRO B CA 1
ATOM 1226 C C . PRO B 1 75 ? -2.168 -18.75 -0.041 1 96.62 75 PRO B C 1
ATOM 1228 O O . PRO B 1 75 ? -1.45 -19.578 0.535 1 96.62 75 PRO B O 1
ATOM 1231 N N . CYS B 1 76 ? -3.24 -19.156 -0.632 1 96.31 76 CYS B N 1
ATOM 1232 C CA . CYS B 1 76 ? -3.678 -20.562 -0.647 1 96.31 76 CYS B CA 1
ATOM 1233 C C . CYS B 1 76 ? -2.973 -21.328 -1.75 1 96.31 76 CYS B C 1
ATOM 1235 O O . CYS B 1 76 ? -2.986 -22.562 -1.75 1 96.31 76 CYS B O 1
ATOM 1237 N N . GLU B 1 77 ? -2.414 -20.672 -2.635 1 96.12 77 GLU B N 1
ATOM 1238 C CA . GLU B 1 77 ? -1.721 -21.328 -3.74 1 96.12 77 GLU B CA 1
ATOM 1239 C C . GLU B 1 77 ? -0.43 -21.984 -3.266 1 96.12 77 GLU B C 1
ATOM 1241 O O . GLU B 1 77 ? 0.391 -21.359 -2.6 1 96.12 77 GLU B O 1
ATOM 1246 N N . PRO B 1 78 ? -0.169 -23.188 -3.715 1 96.19 78 PRO B N 1
ATOM 1247 C CA . PRO B 1 78 ? 1.017 -23.906 -3.254 1 96.19 78 PRO B CA 1
ATOM 1248 C C . PRO B 1 78 ? 2.32 -23.203 -3.617 1 96.19 78 PRO B C 1
ATOM 1250 O O . PRO B 1 78 ? 3.262 -23.188 -2.82 1 96.19 78 PRO B O 1
ATOM 1253 N N . TRP B 1 79 ? 2.381 -22.703 -4.766 1 96.19 79 TRP B N 1
ATOM 1254 C CA . TRP B 1 79 ? 3.629 -22.062 -5.156 1 96.19 79 TRP B CA 1
ATOM 1255 C C . TRP B 1 79 ? 3.877 -20.812 -4.32 1 96.19 79 TRP B C 1
ATOM 1257 O O . TRP B 1 79 ? 5.027 -20.438 -4.078 1 96.19 79 TRP B O 1
ATOM 1267 N N . VAL B 1 80 ? 2.857 -20.062 -3.949 1 96.88 80 VAL B N 1
ATOM 1268 C CA . VAL B 1 80 ? 2.988 -18.891 -3.086 1 96.88 80 VAL B CA 1
ATOM 1269 C C . VAL B 1 80 ? 3.492 -19.328 -1.71 1 96.88 80 VAL B C 1
ATOM 1271 O O . VAL B 1 80 ? 4.391 -18.688 -1.148 1 96.88 80 VAL B O 1
ATOM 1274 N N . GLN B 1 81 ? 2.963 -20.438 -1.253 1 95.88 81 GLN B N 1
ATOM 1275 C CA . GLN B 1 81 ? 3.377 -20.953 0.048 1 95.88 81 GLN B CA 1
ATOM 1276 C C . GLN B 1 81 ? 4.848 -21.375 0.034 1 95.88 81 GLN B C 1
ATOM 1278 O O . GLN B 1 81 ? 5.562 -21.172 1.019 1 95.88 81 GLN B O 1
ATOM 1283 N N . ALA B 1 82 ? 5.207 -21.906 -1.02 1 95.38 82 ALA B N 1
ATOM 1284 C CA . ALA B 1 82 ? 6.609 -22.281 -1.154 1 95.38 82 ALA B CA 1
ATOM 1285 C C . ALA B 1 82 ? 7.523 -21.078 -1.067 1 95.38 82 ALA B C 1
ATOM 1287 O O . ALA B 1 82 ? 8.578 -21.125 -0.425 1 95.38 82 ALA B O 1
ATOM 1288 N N . HIS B 1 83 ? 7.148 -20 -1.729 1 95.56 83 HIS B N 1
ATOM 1289 C CA . HIS B 1 83 ? 7.93 -18.781 -1.672 1 95.56 83 HIS B CA 1
ATOM 1290 C C . HIS B 1 83 ? 7.984 -18.219 -0.251 1 95.56 83 HIS B C 1
ATOM 1292 O O . HIS B 1 83 ? 9.039 -17.797 0.213 1 95.56 83 HIS B O 1
ATOM 1298 N N . LEU B 1 84 ? 6.828 -18.172 0.459 1 95.12 84 LEU B N 1
ATOM 1299 C CA . LEU B 1 84 ? 6.754 -17.672 1.826 1 95.12 84 LEU B CA 1
ATOM 1300 C C . LEU B 1 84 ? 7.699 -18.438 2.74 1 95.12 84 LEU B C 1
ATOM 1302 O O . LEU B 1 84 ? 8.453 -17.844 3.51 1 95.12 84 LEU B O 1
ATOM 1306 N N . LYS B 1 85 ? 7.629 -19.734 2.572 1 93.31 85 LYS B N 1
ATOM 1307 C CA . LYS B 1 85 ? 8.477 -20.578 3.402 1 93.31 85 LYS B CA 1
ATOM 1308 C C . LYS B 1 85 ? 9.953 -20.312 3.129 1 93.31 85 LYS B C 1
ATOM 1310 O O . LYS B 1 85 ? 10.758 -20.25 4.059 1 93.31 85 LYS B O 1
ATOM 1315 N N . HIS B 1 86 ? 10.273 -20.141 1.966 1 92.88 86 HIS B N 1
ATOM 1316 C CA . HIS B 1 86 ? 11.664 -19.906 1.584 1 92.88 86 HIS B CA 1
ATOM 1317 C C . HIS B 1 86 ? 12.172 -18.578 2.148 1 92.88 86 HIS B C 1
ATOM 1319 O O . HIS B 1 86 ? 13.242 -18.531 2.758 1 92.88 86 HIS B O 1
ATOM 1325 N N . PHE B 1 87 ? 11.445 -17.453 2.023 1 91.81 87 PHE B N 1
ATOM 1326 C CA . PHE B 1 87 ? 11.906 -16.109 2.385 1 91.81 87 PHE B CA 1
ATOM 1327 C C . PHE B 1 87 ? 11.766 -15.883 3.883 1 91.81 87 PHE B C 1
ATOM 1329 O O . PHE B 1 87 ? 12.516 -15.094 4.469 1 91.81 87 PHE B O 1
ATOM 1336 N N . GLN B 1 88 ? 10.711 -16.422 4.461 1 83.5 88 GLN B N 1
ATOM 1337 C CA . GLN B 1 88 ? 10.617 -16.312 5.914 1 83.5 88 GLN B CA 1
ATOM 1338 C C . GLN B 1 88 ? 11.805 -16.969 6.594 1 83.5 88 GLN B C 1
ATOM 1340 O O . GLN B 1 88 ? 12.289 -16.484 7.621 1 83.5 88 GLN B O 1
ATOM 1345 N N . THR B 1 89 ? 12.242 -17.953 5.898 1 73.88 89 THR B N 1
ATOM 1346 C CA . THR B 1 89 ? 13.406 -18.656 6.426 1 73.88 89 THR B CA 1
ATOM 1347 C C . THR B 1 89 ? 14.672 -17.828 6.219 1 73.88 89 THR B C 1
ATOM 1349 O O . THR B 1 89 ? 15.586 -17.859 7.047 1 73.88 89 THR B O 1
ATOM 1352 N N . LEU B 1 90 ? 14.703 -17.031 5.25 1 70.88 90 LEU B N 1
ATOM 1353 C CA . LEU B 1 90 ? 15.852 -16.172 4.969 1 70.88 90 LEU B CA 1
ATOM 1354 C C . LEU B 1 90 ? 15.883 -14.977 5.914 1 70.88 90 LEU B C 1
ATOM 1356 O O . LEU B 1 90 ? 16.953 -14.438 6.219 1 70.88 90 LEU B O 1
ATOM 1360 N N . LYS B 1 91 ? 14.805 -14.406 6.258 1 63.88 91 LYS B N 1
ATOM 1361 C CA . LYS B 1 91 ? 14.742 -13.266 7.16 1 63.88 91 LYS B CA 1
ATOM 1362 C C . LYS B 1 91 ? 15.102 -13.672 8.586 1 63.88 91 LYS B C 1
ATOM 1364 O O . LYS B 1 91 ? 15.547 -12.836 9.383 1 63.88 91 LYS B O 1
ATOM 1369 N N . ASP B 1 92 ? 14.883 -14.859 9.016 1 56.16 92 ASP B N 1
ATOM 1370 C CA . ASP B 1 92 ? 15.25 -15.359 10.336 1 56.16 92 ASP B CA 1
ATOM 1371 C C . ASP B 1 92 ? 16.734 -15.758 10.383 1 56.16 92 ASP B C 1
ATOM 1373 O O . ASP B 1 92 ? 17.422 -15.477 11.367 1 56.16 92 ASP B O 1
#

Foldseek 3Di:
DPPPVPPPPPCPVPVPVPVPVPCVVVDDWDEDPDADDDQDDLVQFDAKDWGDPPHPDTWMWTFGPPPRDIGTHDCPDPSNVVSCVVRVVVVD/DDCPVPPPDDPVCVVPVPVPPPCVVVDDWDEDPDADDDQDDLVQFDAKDWGDPPHPDTWMWTFGPPPRDIGTHDCPDPSNVVSCVVRVVVVD

pLDDT: mean 78.71, std 24.53, range [28.5, 96.94]

Solvent-accessible surface area (backbone atoms only — not comparable to full-atom values): 11094 Å² total; per-residue (Å²): 133,85,58,77,77,74,73,73,73,73,75,71,71,70,70,70,72,59,71,70,73,60,81,60,70,4,48,55,43,58,31,31,88,40,56,46,82,70,88,73,60,67,91,49,47,65,48,59,49,72,44,58,85,86,37,94,38,84,25,25,40,38,26,26,62,70,89,59,43,59,32,13,30,48,64,84,40,68,71,48,43,51,50,43,56,55,41,55,57,66,76,106,133,80,75,74,74,70,81,71,80,77,79,70,70,72,67,72,71,59,72,69,74,57,84,59,69,6,46,55,44,57,30,31,89,38,56,46,83,70,88,74,59,68,89,48,46,65,47,58,49,71,44,58,85,86,38,94,38,83,25,24,40,38,27,27,62,71,88,59,42,58,33,13,29,48,64,83,39,66,70,50,42,52,50,44,55,55,43,56,57,66,76,103